Protein AF-A0A3S5JU25-F1 (afdb_monomer_lite)

Structure (mmCIF, N/CA/C/O backbone):
data_AF-A0A3S5JU25-F1
#
_entry.id   AF-A0A3S5JU25-F1
#
loop_
_atom_site.group_PDB
_atom_site.id
_atom_site.type_symbol
_atom_site.label_atom_id
_atom_site.label_alt_id
_atom_site.label_comp_id
_atom_site.label_asym_id
_atom_site.label_entity_id
_atom_site.label_seq_id
_atom_site.pdbx_PDB_ins_code
_atom_site.Cartn_x
_atom_site.Cartn_y
_atom_site.Cartn_z
_atom_site.occupancy
_atom_site.B_iso_or_equiv
_atom_site.auth_seq_id
_atom_site.auth_comp_id
_atom_site.auth_asym_id
_atom_site.auth_atom_id
_atom_site.pdbx_PDB_model_num
ATOM 1 N N . MET A 1 1 ? 35.180 -0.731 -15.970 1.00 40.34 1 MET A N 1
ATOM 2 C CA . MET A 1 1 ? 33.841 -0.466 -15.407 1.00 40.34 1 MET A CA 1
ATOM 3 C C . MET A 1 1 ? 32.868 -1.286 -16.223 1.00 40.34 1 MET A C 1
ATOM 5 O O . MET A 1 1 ? 32.711 -1.007 -17.403 1.00 40.34 1 MET A O 1
ATOM 9 N N . SER A 1 2 ? 32.359 -2.377 -15.661 1.00 42.41 2 SER A N 1
ATOM 10 C CA . SER A 1 2 ? 31.395 -3.250 -16.329 1.00 42.41 2 SER A CA 1
ATOM 11 C C . SER A 1 2 ? 30.141 -2.447 -16.660 1.00 42.41 2 SER A C 1
ATOM 13 O O . SER A 1 2 ? 29.565 -1.806 -15.784 1.00 42.41 2 SER A O 1
ATOM 15 N N . SER A 1 3 ? 29.746 -2.450 -17.930 1.00 47.84 3 SER A N 1
ATOM 16 C CA . SER A 1 3 ? 28.421 -2.028 -18.358 1.00 47.84 3 SER A CA 1
ATOM 17 C C . SER A 1 3 ? 27.407 -2.872 -17.593 1.00 47.84 3 SER A C 1
ATOM 19 O O . SER A 1 3 ? 27.220 -4.040 -17.914 1.00 47.84 3 SER A O 1
ATOM 21 N N . GLU A 1 4 ? 26.812 -2.330 -16.532 1.00 60.44 4 GLU A N 1
ATOM 22 C CA . GLU A 1 4 ? 25.689 -2.996 -15.879 1.00 60.44 4 GLU A CA 1
ATOM 23 C C . GLU A 1 4 ? 24.551 -3.063 -16.895 1.00 60.44 4 GLU A C 1
ATOM 25 O O . GLU A 1 4 ? 23.873 -2.061 -17.160 1.00 60.44 4 GLU A O 1
ATOM 30 N N . GLU A 1 5 ? 24.421 -4.224 -17.529 1.00 78.12 5 GLU A N 1
ATOM 31 C CA . GLU A 1 5 ? 23.344 -4.545 -18.448 1.00 78.12 5 GLU A CA 1
ATOM 32 C C . GLU A 1 5 ? 22.005 -4.399 -17.725 1.00 78.12 5 GLU A C 1
ATOM 34 O O . GLU A 1 5 ? 21.859 -4.757 -16.552 1.00 78.12 5 GLU A O 1
ATOM 39 N N . THR A 1 6 ? 21.015 -3.842 -18.422 1.00 85.75 6 THR A N 1
ATOM 40 C CA . THR A 1 6 ? 19.651 -3.750 -17.901 1.00 85.75 6 THR A CA 1
ATOM 41 C C . THR A 1 6 ? 19.151 -5.163 -17.584 1.00 85.75 6 THR A C 1
ATOM 43 O O . THR A 1 6 ? 19.180 -6.012 -18.479 1.00 85.75 6 THR A O 1
ATOM 46 N N . PRO A 1 7 ? 18.667 -5.443 -16.356 1.00 92.75 7 PRO A N 1
ATOM 47 C CA . PRO A 1 7 ? 18.162 -6.765 -16.009 1.00 92.75 7 PRO A CA 1
ATOM 48 C C . PRO A 1 7 ? 17.128 -7.241 -17.040 1.00 92.75 7 PRO A C 1
ATOM 50 O O . PRO A 1 7 ? 16.220 -6.469 -17.360 1.00 92.75 7 PRO A O 1
ATOM 53 N N . PRO A 1 8 ? 17.189 -8.493 -17.538 1.00 92.38 8 PRO A N 1
ATOM 54 C CA . PRO A 1 8 ? 16.326 -8.940 -18.634 1.00 92.38 8 PRO A CA 1
ATOM 55 C C . PRO A 1 8 ? 14.829 -8.751 -18.365 1.00 92.38 8 PRO A C 1
ATOM 57 O O . PRO A 1 8 ? 14.076 -8.409 -19.273 1.00 92.38 8 PRO A O 1
ATOM 60 N N . ALA A 1 9 ? 14.398 -8.899 -17.109 1.00 94.56 9 ALA A N 1
ATOM 61 C CA . ALA A 1 9 ? 13.018 -8.664 -16.684 1.00 94.56 9 ALA A CA 1
ATOM 62 C C . ALA A 1 9 ? 12.551 -7.211 -16.878 1.00 94.56 9 ALA A C 1
ATOM 64 O O . ALA A 1 9 ? 11.368 -6.976 -17.070 1.00 94.56 9 ALA A O 1
ATOM 65 N N . LEU A 1 10 ? 13.468 -6.244 -16.852 1.00 95.31 10 LEU A N 1
ATOM 66 C CA . LEU A 1 10 ? 13.180 -4.818 -17.006 1.00 95.31 10 LEU A CA 1
ATOM 67 C C . LEU A 1 10 ? 13.342 -4.336 -18.451 1.00 95.31 10 LEU A C 1
ATOM 69 O O . LEU A 1 10 ? 13.161 -3.156 -18.724 1.00 95.31 10 LEU A O 1
ATOM 73 N N . SER A 1 11 ? 13.689 -5.222 -19.387 1.00 93.56 11 SER A N 1
ATOM 74 C CA . SER A 1 11 ? 13.877 -4.855 -20.797 1.00 93.56 11 SER A CA 1
ATOM 75 C C . SER A 1 11 ? 12.561 -4.584 -21.530 1.00 93.56 11 SER A C 1
ATOM 77 O O . SER A 1 11 ? 12.541 -3.824 -22.492 1.00 93.56 11 SER A O 1
ATOM 79 N N . SER A 1 12 ? 11.456 -5.201 -21.095 1.00 94.62 12 SER A N 1
ATOM 80 C CA . SER A 1 12 ? 10.155 -5.088 -21.759 1.00 94.62 12 SER A CA 1
ATOM 81 C C . SER A 1 12 ? 8.979 -5.446 -20.834 1.00 94.62 12 SER A C 1
ATOM 83 O O . SER A 1 12 ? 9.159 -6.204 -19.876 1.00 94.62 12 SER A O 1
ATOM 85 N N . PRO A 1 13 ? 7.756 -4.977 -21.151 1.00 96.19 13 PRO A N 1
ATOM 86 C CA . PRO A 1 13 ? 6.523 -5.321 -20.430 1.00 96.19 13 PRO A CA 1
ATOM 87 C C . PRO A 1 13 ? 6.273 -6.826 -20.268 1.00 96.19 13 PRO A C 1
ATOM 89 O O . PRO A 1 13 ? 5.921 -7.315 -19.190 1.00 96.19 13 PRO A O 1
ATOM 92 N N . SER A 1 14 ? 6.482 -7.587 -21.344 1.00 96.62 14 SER A N 1
ATOM 93 C CA . SER A 1 14 ? 6.268 -9.035 -21.360 1.00 96.62 14 SER A CA 1
ATOM 94 C C . SER A 1 14 ? 7.317 -9.773 -20.526 1.00 96.62 14 SER A C 1
ATOM 96 O O . SER A 1 14 ? 6.978 -10.725 -19.817 1.00 96.62 14 SER A O 1
ATOM 98 N N . ALA A 1 15 ? 8.574 -9.314 -20.548 1.00 96.06 15 ALA A N 1
ATOM 99 C CA . ALA A 1 15 ? 9.632 -9.868 -19.709 1.00 96.06 15 ALA A CA 1
ATOM 100 C C . ALA A 1 15 ? 9.341 -9.650 -18.218 1.00 96.06 15 ALA A C 1
ATOM 102 O O . ALA A 1 15 ? 9.483 -10.593 -17.435 1.00 96.06 15 ALA A O 1
ATOM 103 N N . LEU A 1 16 ? 8.864 -8.459 -17.839 1.00 96.88 16 LEU A N 1
ATOM 104 C CA . LEU A 1 16 ? 8.484 -8.158 -16.459 1.00 96.88 16 LEU A CA 1
ATOM 105 C C . LEU A 1 16 ? 7.325 -9.046 -16.000 1.00 96.88 16 LEU A C 1
ATOM 107 O O . LEU A 1 16 ? 7.428 -9.715 -14.972 1.00 96.88 16 LEU A O 1
ATOM 111 N N . SER A 1 17 ? 6.263 -9.132 -16.804 1.00 96.50 17 SER A N 1
ATOM 112 C CA . SER A 1 17 ? 5.088 -9.963 -16.505 1.00 96.50 17 SER A CA 1
ATOM 113 C C . SER A 1 17 ? 5.456 -11.432 -16.294 1.00 96.50 17 SER A C 1
ATOM 115 O O . SER A 1 17 ? 5.048 -12.071 -15.316 1.00 96.50 17 SER A O 1
ATOM 117 N N . LYS A 1 18 ? 6.309 -11.968 -17.177 1.00 95.62 18 LYS A N 1
ATOM 118 C CA . LYS A 1 18 ? 6.834 -13.331 -17.057 1.00 95.62 18 LYS A CA 1
ATOM 119 C C . LYS A 1 18 ? 7.677 -13.496 -15.793 1.00 95.62 18 LYS A C 1
ATOM 121 O O . LYS A 1 18 ? 7.577 -14.524 -15.126 1.00 95.62 18 LYS A O 1
ATOM 126 N N . ALA A 1 19 ? 8.503 -12.515 -15.445 1.00 95.44 19 ALA A N 1
ATOM 127 C CA . ALA A 1 19 ? 9.365 -12.595 -14.273 1.00 95.44 19 ALA A CA 1
ATOM 128 C C . ALA A 1 19 ? 8.569 -12.553 -12.954 1.00 95.44 19 ALA A C 1
ATOM 130 O O . ALA A 1 19 ? 8.812 -13.378 -12.075 1.00 95.44 19 ALA A O 1
ATOM 131 N N . ILE A 1 20 ? 7.562 -11.679 -12.840 1.00 95.12 20 ILE A N 1
ATOM 132 C CA . ILE A 1 20 ? 6.640 -11.617 -11.687 1.00 95.12 20 ILE A CA 1
ATOM 133 C C . ILE A 1 20 ? 5.897 -12.950 -11.498 1.00 95.12 20 ILE A C 1
ATOM 135 O O . ILE A 1 20 ? 5.771 -13.469 -10.380 1.00 95.12 20 ILE A O 1
ATOM 139 N N . SER A 1 21 ? 5.467 -13.561 -12.602 1.00 91.50 21 SER A N 1
ATOM 140 C CA . SER A 1 21 ? 4.775 -14.854 -12.591 1.00 91.50 21 SER A CA 1
ATOM 141 C C . SER A 1 21 ? 5.662 -16.007 -12.095 1.00 91.50 21 SER A C 1
ATOM 143 O O . SER A 1 21 ? 5.164 -16.930 -11.446 1.00 91.50 21 SER A O 1
ATOM 145 N N . ASN A 1 22 ? 6.982 -15.915 -12.287 1.00 89.00 22 ASN A N 1
ATOM 146 C CA . ASN A 1 22 ? 7.962 -16.960 -11.962 1.00 89.00 22 ASN A CA 1
ATOM 147 C C . ASN A 1 22 ? 8.655 -16.810 -10.591 1.00 89.00 22 ASN A C 1
ATOM 149 O O . ASN A 1 22 ? 9.701 -17.406 -10.372 1.00 89.00 22 ASN A O 1
ATOM 153 N N . VAL A 1 23 ? 8.052 -16.078 -9.647 1.00 85.81 23 VAL A N 1
ATOM 154 C CA . VAL A 1 23 ? 8.529 -15.925 -8.253 1.00 85.81 23 VAL A CA 1
ATOM 155 C C . VAL A 1 23 ? 9.937 -15.304 -8.188 1.00 85.81 23 VAL A C 1
ATOM 157 O O . VAL A 1 23 ? 10.925 -16.010 -7.975 1.00 85.81 23 VAL A O 1
ATOM 160 N N . PRO A 1 24 ? 10.072 -13.974 -8.328 1.00 86.69 24 P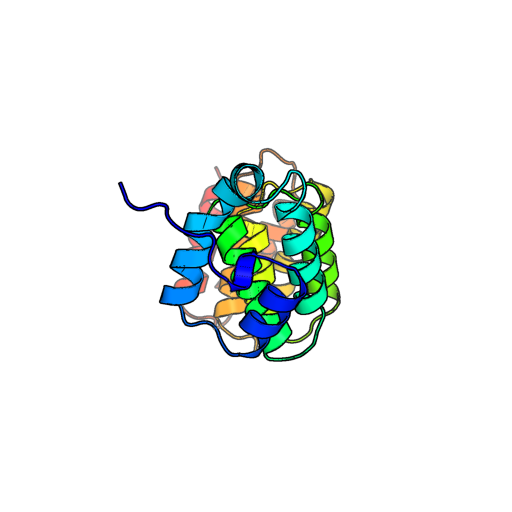RO A N 1
ATOM 161 C CA . PRO A 1 24 ? 11.373 -13.350 -8.152 1.00 86.69 24 PRO A CA 1
ATOM 162 C C . PRO A 1 24 ? 11.838 -13.512 -6.700 1.00 86.69 24 PRO A C 1
ATOM 164 O O . PRO A 1 24 ? 11.079 -13.295 -5.751 1.00 86.69 24 PRO A O 1
ATOM 167 N N . SER A 1 25 ? 13.101 -13.899 -6.520 1.00 90.12 25 SER A N 1
ATOM 168 C CA . SER A 1 25 ? 13.722 -13.898 -5.195 1.00 90.12 25 SER A CA 1
ATOM 169 C C . SER A 1 25 ? 13.908 -12.461 -4.700 1.00 90.12 25 SER A C 1
ATOM 171 O O . SER A 1 25 ? 13.974 -11.523 -5.498 1.00 90.12 25 SER A O 1
ATOM 173 N N . ARG A 1 26 ? 14.078 -12.274 -3.386 1.00 90.25 26 ARG A N 1
ATOM 174 C CA . ARG A 1 26 ? 14.398 -10.948 -2.836 1.00 90.25 26 ARG A CA 1
ATOM 175 C C . ARG A 1 26 ? 15.669 -10.363 -3.464 1.00 90.25 26 ARG A C 1
ATOM 177 O O . ARG A 1 26 ? 15.657 -9.206 -3.851 1.00 90.25 26 ARG A O 1
ATOM 184 N N . ALA A 1 27 ? 16.721 -11.166 -3.634 1.00 92.38 27 ALA A N 1
ATOM 185 C CA . ALA A 1 27 ? 17.962 -10.728 -4.278 1.00 92.38 27 ALA A CA 1
ATOM 186 C C . ALA A 1 27 ? 17.742 -10.302 -5.740 1.00 92.38 27 ALA A C 1
ATOM 188 O O . ALA A 1 27 ? 18.320 -9.324 -6.200 1.00 92.38 27 ALA A O 1
ATOM 189 N N . THR A 1 28 ? 16.858 -10.997 -6.461 1.00 93.44 28 THR A N 1
ATOM 190 C CA . THR A 1 28 ? 16.474 -10.627 -7.830 1.00 93.44 28 THR A CA 1
ATOM 191 C C . THR A 1 28 ? 15.773 -9.270 -7.865 1.00 93.44 28 THR A C 1
ATOM 193 O O . THR A 1 28 ? 16.106 -8.437 -8.704 1.00 93.44 28 THR A O 1
ATOM 196 N N . LEU A 1 29 ? 14.836 -9.029 -6.942 1.00 93.06 29 LEU A N 1
ATOM 197 C CA . LEU A 1 29 ? 14.151 -7.739 -6.845 1.00 93.06 29 LEU A CA 1
ATOM 198 C C . LEU A 1 29 ? 15.108 -6.606 -6.478 1.00 93.06 29 LEU A C 1
ATOM 200 O O . LEU A 1 29 ? 15.005 -5.527 -7.045 1.00 93.06 29 LEU A O 1
ATOM 204 N N . GLU A 1 30 ? 16.066 -6.844 -5.584 1.00 93.06 30 GLU A N 1
ATOM 205 C CA . GLU A 1 30 ? 17.085 -5.851 -5.227 1.00 93.06 30 GLU A CA 1
ATOM 206 C C . GLU A 1 30 ? 17.859 -5.351 -6.454 1.00 93.06 30 GLU A C 1
ATOM 208 O O . GLU A 1 30 ? 17.993 -4.141 -6.639 1.00 93.06 30 GLU A O 1
ATOM 213 N N . VAL A 1 31 ? 18.277 -6.267 -7.335 1.00 94.00 31 VAL A N 1
ATOM 214 C CA . VAL A 1 31 ? 18.935 -5.925 -8.606 1.00 94.00 31 VAL A CA 1
ATOM 215 C C . VAL A 1 31 ? 18.011 -5.099 -9.505 1.00 94.00 31 VAL A C 1
ATOM 217 O O . VAL A 1 31 ? 18.443 -4.112 -10.098 1.00 94.00 31 VAL A O 1
ATOM 220 N N . TRP A 1 32 ? 16.727 -5.459 -9.596 1.00 94.38 32 TRP A N 1
ATOM 221 C CA . TRP A 1 32 ? 15.768 -4.696 -10.402 1.00 94.38 32 TRP A CA 1
ATOM 222 C C . TRP A 1 32 ? 15.596 -3.270 -9.885 1.00 94.38 32 TRP A C 1
ATOM 224 O O . TRP A 1 32 ? 15.660 -2.315 -10.653 1.00 94.38 32 TRP A O 1
ATOM 234 N N . LEU A 1 33 ? 15.414 -3.125 -8.576 1.00 93.44 33 LEU A N 1
ATOM 235 C CA . LEU A 1 33 ? 15.198 -1.839 -7.928 1.00 93.44 33 LEU A CA 1
ATOM 236 C C . LEU A 1 33 ? 16.445 -0.941 -7.985 1.00 93.44 33 LEU A C 1
ATOM 238 O O . LEU A 1 33 ? 16.309 0.277 -8.013 1.00 93.44 33 LEU A O 1
ATOM 242 N N . GLN A 1 34 ? 17.654 -1.515 -7.987 1.00 92.94 34 GLN A N 1
ATOM 243 C CA . GLN A 1 34 ? 18.902 -0.770 -8.210 1.00 92.94 34 GLN A CA 1
ATOM 244 C C . GLN A 1 34 ? 19.008 -0.261 -9.653 1.00 92.94 34 GLN A C 1
ATOM 246 O O . GLN A 1 34 ? 19.428 0.872 -9.878 1.00 92.94 34 GLN A O 1
ATOM 251 N N . ALA A 1 35 ? 18.586 -1.069 -10.628 1.00 92.81 35 ALA A N 1
ATOM 252 C CA . ALA A 1 35 ? 18.601 -0.688 -12.037 1.00 92.81 35 ALA A CA 1
ATOM 253 C C . ALA A 1 35 ? 17.478 0.297 -12.420 1.00 92.81 35 ALA A C 1
ATOM 255 O O . ALA A 1 35 ? 17.618 1.011 -13.415 1.00 92.81 35 ALA A O 1
ATOM 256 N N . TRP A 1 36 ? 16.387 0.353 -11.644 1.00 94.00 36 TRP A N 1
ATOM 257 C CA . TRP A 1 36 ? 15.165 1.105 -11.959 1.00 94.00 36 TRP A CA 1
ATOM 258 C C . TRP A 1 36 ? 15.406 2.572 -12.358 1.00 94.00 36 TRP A C 1
ATOM 260 O O . TRP A 1 36 ? 14.988 2.954 -13.453 1.00 94.00 36 TRP A O 1
ATOM 270 N N . PRO A 1 37 ? 16.156 3.392 -11.588 1.00 90.06 37 PRO A N 1
ATOM 271 C CA . PRO A 1 37 ? 16.341 4.809 -11.918 1.00 90.06 37 PRO A CA 1
ATOM 272 C C . PRO A 1 37 ? 17.132 5.044 -13.213 1.00 90.06 37 PRO A C 1
ATOM 274 O O . PRO A 1 37 ? 17.041 6.115 -13.815 1.00 90.06 37 PRO A O 1
ATOM 277 N N . ALA A 1 38 ? 17.926 4.057 -13.641 1.00 89.94 38 ALA A N 1
ATOM 278 C CA . ALA A 1 38 ? 18.745 4.135 -14.846 1.00 89.94 38 ALA A CA 1
ATOM 279 C C . ALA A 1 38 ? 17.980 3.737 -16.120 1.00 89.94 38 ALA A C 1
ATOM 281 O O . ALA A 1 38 ? 18.468 4.005 -17.221 1.00 89.94 38 ALA A O 1
ATOM 282 N N . LEU A 1 39 ? 16.790 3.134 -16.006 1.00 89.81 39 LEU A N 1
ATOM 283 C CA . LEU A 1 39 ? 16.015 2.645 -17.154 1.00 89.81 39 LEU A CA 1
ATOM 284 C C . LEU A 1 39 ? 15.635 3.758 -18.134 1.00 89.81 39 LEU A C 1
ATOM 286 O O . LEU A 1 39 ? 15.714 3.556 -19.346 1.00 89.81 39 LEU A O 1
ATOM 290 N N . LYS A 1 40 ? 15.301 4.946 -17.619 1.00 84.25 40 LYS A N 1
ATOM 291 C CA . LYS A 1 40 ? 14.973 6.124 -18.437 1.00 84.25 40 LYS A CA 1
ATOM 292 C C . LYS A 1 40 ? 16.115 6.567 -19.357 1.00 84.25 40 LYS A C 1
ATOM 294 O O . LYS A 1 40 ? 15.864 7.153 -20.403 1.00 84.25 40 LYS A O 1
ATOM 299 N N . VAL A 1 41 ? 17.362 6.283 -18.968 1.00 83.88 41 VAL A N 1
ATOM 300 C CA . VAL A 1 41 ? 18.568 6.626 -19.737 1.00 83.88 41 VAL A CA 1
ATOM 301 C C . VAL A 1 41 ? 19.008 5.457 -20.617 1.00 83.88 41 VAL A C 1
ATOM 303 O O . VAL A 1 41 ? 19.398 5.663 -21.760 1.00 83.88 41 VAL A O 1
ATOM 306 N N . LYS A 1 42 ? 18.968 4.229 -20.085 1.00 82.94 42 LYS A N 1
ATOM 307 C CA . LYS A 1 42 ? 19.537 3.039 -20.736 1.00 82.94 42 LYS A CA 1
ATOM 308 C C . LYS A 1 42 ? 18.614 2.368 -21.754 1.00 82.94 42 LYS A C 1
ATOM 310 O O . LYS A 1 42 ? 19.117 1.627 -22.592 1.00 82.94 42 LYS A O 1
ATOM 315 N N . VAL A 1 43 ? 17.298 2.560 -21.652 1.00 83.69 43 VAL A N 1
ATOM 316 C CA . VAL A 1 43 ? 16.321 1.904 -22.536 1.00 83.69 43 VAL A CA 1
ATOM 317 C C . VAL A 1 43 ? 15.663 2.938 -23.439 1.00 83.69 43 VAL A C 1
ATOM 319 O O . VAL A 1 43 ? 15.993 3.020 -24.616 1.00 83.69 43 VAL A O 1
ATOM 322 N N . GLN A 1 44 ? 14.755 3.740 -22.886 1.00 82.56 44 GLN A N 1
ATOM 323 C CA . GLN A 1 44 ? 14.107 4.860 -23.566 1.00 82.56 44 GLN A CA 1
ATOM 324 C C . GLN A 1 44 ? 13.335 5.714 -22.553 1.00 82.56 44 GLN A C 1
ATOM 326 O O . GLN A 1 44 ? 12.955 5.237 -21.477 1.00 82.56 44 GLN A O 1
ATOM 331 N N . SER A 1 45 ? 13.051 6.963 -22.924 1.00 84.56 45 SER A N 1
ATOM 332 C CA . SER A 1 45 ? 12.130 7.812 -22.164 1.00 84.56 45 SER A CA 1
ATOM 333 C C . SER A 1 45 ? 10.741 7.165 -22.086 1.00 84.56 45 SER A C 1
ATOM 335 O O . SER A 1 45 ? 10.275 6.574 -23.059 1.00 84.56 45 SER A O 1
ATOM 337 N N . GLY A 1 46 ? 10.091 7.242 -20.923 1.00 88.25 46 GLY A N 1
ATOM 338 C CA . GLY A 1 46 ? 8.767 6.655 -20.681 1.00 88.25 46 GLY A CA 1
ATOM 339 C C . GLY A 1 46 ? 8.755 5.147 -20.406 1.00 88.25 46 GLY A C 1
ATOM 340 O O . GLY A 1 46 ? 7.723 4.622 -20.003 1.00 88.25 46 GLY A O 1
ATOM 341 N N . HIS A 1 47 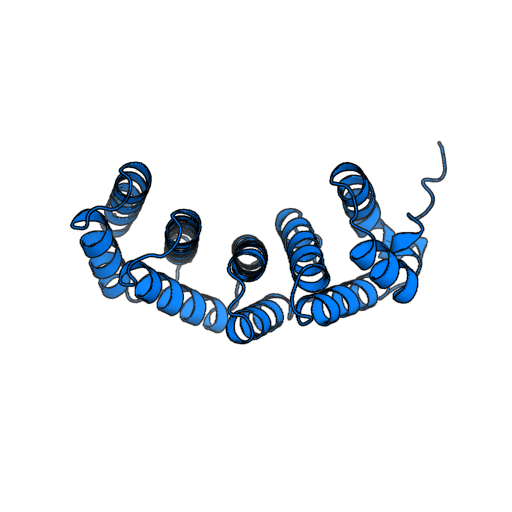? 9.884 4.439 -20.545 1.00 94.06 47 HIS A N 1
ATOM 342 C CA . HIS A 1 47 ? 9.943 2.991 -20.294 1.00 94.06 47 HIS A CA 1
ATOM 343 C C . HIS A 1 47 ? 9.545 2.608 -18.866 1.00 94.06 47 HIS A C 1
ATOM 345 O O . HIS A 1 47 ? 8.832 1.629 -18.669 1.00 94.06 47 HIS A O 1
ATOM 351 N N . VAL A 1 48 ? 9.976 3.399 -17.878 1.00 94.69 48 VAL A N 1
ATOM 352 C CA . VAL A 1 48 ? 9.633 3.192 -16.462 1.00 94.69 48 VAL A CA 1
ATOM 353 C C . VAL A 1 48 ? 8.120 3.207 -16.264 1.00 94.69 48 VAL A C 1
ATOM 355 O O . VAL A 1 48 ? 7.584 2.257 -15.704 1.00 94.69 48 VAL A O 1
ATOM 358 N N . LEU A 1 49 ? 7.428 4.212 -16.805 1.00 95.50 49 LEU A N 1
ATOM 359 C CA . LEU A 1 49 ? 5.971 4.328 -16.709 1.00 95.50 49 LEU A CA 1
ATOM 360 C C . LEU A 1 49 ? 5.255 3.120 -17.327 1.00 95.50 49 LEU A C 1
ATOM 362 O O . LEU A 1 49 ? 4.317 2.599 -16.734 1.00 95.50 49 LEU A O 1
ATOM 366 N N . VAL A 1 50 ? 5.741 2.609 -18.465 1.00 96.50 50 VAL A N 1
ATOM 367 C CA . VAL A 1 50 ? 5.174 1.396 -19.078 1.00 96.50 50 VAL A CA 1
ATOM 368 C C . VAL A 1 50 ? 5.351 0.175 -18.162 1.00 96.50 50 VAL A C 1
ATOM 370 O O . VAL A 1 50 ? 4.441 -0.642 -18.039 1.00 96.50 50 VAL A O 1
ATOM 373 N N . LEU A 1 51 ? 6.505 0.025 -17.503 1.00 97.31 51 LEU A N 1
ATOM 374 C CA . LEU A 1 51 ? 6.715 -1.066 -16.545 1.00 97.31 51 LEU A CA 1
ATOM 375 C C . LEU A 1 51 ? 5.857 -0.904 -15.282 1.00 97.31 51 LEU A C 1
ATOM 377 O O . LEU A 1 51 ? 5.353 -1.898 -14.764 1.00 97.31 51 LEU A O 1
ATOM 381 N N . GLU A 1 52 ? 5.669 0.322 -14.794 1.00 97.38 52 GLU A N 1
ATOM 382 C CA . GLU A 1 52 ? 4.754 0.605 -13.684 1.00 97.38 52 GLU A CA 1
ATOM 383 C C . GLU A 1 52 ? 3.316 0.247 -14.053 1.00 97.38 52 GLU A C 1
ATOM 385 O O . GLU A 1 52 ? 2.642 -0.417 -13.269 1.00 97.38 52 GLU A O 1
ATOM 390 N N . ASP A 1 53 ? 2.865 0.583 -15.262 1.00 97.81 53 ASP A N 1
ATOM 391 C CA . ASP A 1 53 ? 1.537 0.209 -15.748 1.00 97.81 53 ASP A CA 1
ATOM 392 C C . ASP A 1 53 ? 1.322 -1.302 -15.756 1.00 97.81 53 ASP A C 1
ATOM 394 O O . ASP A 1 53 ? 0.277 -1.778 -15.308 1.00 97.81 53 ASP A O 1
ATOM 398 N N . VAL A 1 54 ? 2.329 -2.064 -16.180 1.00 97.62 54 VAL A N 1
ATOM 399 C CA . VAL A 1 54 ? 2.308 -3.529 -16.101 1.00 97.62 54 VAL A CA 1
ATOM 400 C C . VAL A 1 54 ? 2.191 -4.001 -14.652 1.00 97.62 54 VAL A C 1
ATOM 402 O O . VAL A 1 54 ? 1.413 -4.908 -14.370 1.00 97.62 54 VAL A O 1
ATOM 405 N N . LEU A 1 55 ? 2.931 -3.401 -13.714 1.00 97.75 55 LEU A N 1
ATOM 406 C CA . LEU A 1 55 ? 2.830 -3.759 -12.295 1.00 97.75 55 LEU A CA 1
ATOM 407 C C . LEU A 1 55 ? 1.441 -3.459 -11.731 1.00 97.75 55 LEU A C 1
ATOM 409 O O . LEU A 1 55 ? 0.902 -4.284 -11.001 1.00 97.75 55 LEU A O 1
ATOM 413 N N . PHE A 1 56 ? 0.843 -2.321 -12.077 1.00 97.88 56 PHE A N 1
ATOM 414 C CA . PHE A 1 56 ? -0.514 -1.978 -11.653 1.00 97.88 56 PHE A CA 1
ATOM 415 C C . PHE A 1 56 ? -1.563 -2.927 -12.237 1.00 97.88 56 PHE A C 1
ATOM 417 O O . PHE A 1 56 ? -2.448 -3.371 -11.509 1.00 97.88 56 PHE A O 1
ATOM 424 N N . GLN A 1 57 ? -1.442 -3.290 -13.517 1.00 97.25 57 GLN A N 1
ATOM 425 C CA . GLN A 1 57 ? -2.310 -4.291 -14.140 1.00 97.25 57 GLN A CA 1
ATOM 426 C C . GLN A 1 57 ? -2.176 -5.642 -13.432 1.00 97.25 57 GLN A C 1
ATOM 428 O O . GLN A 1 57 ? -3.169 -6.197 -12.974 1.00 97.25 57 GLN A O 1
ATOM 433 N N . LEU A 1 58 ? -0.950 -6.132 -13.241 1.00 96.62 58 LEU A N 1
ATOM 434 C CA . LEU A 1 58 ? -0.712 -7.399 -12.547 1.00 96.62 58 LEU A CA 1
ATOM 435 C C . LEU A 1 58 ? -1.169 -7.359 -11.086 1.00 96.62 58 LEU A C 1
ATOM 437 O O . LEU A 1 58 ? -1.595 -8.379 -10.563 1.00 96.62 58 LEU A O 1
ATOM 441 N N . ALA A 1 59 ? -1.092 -6.208 -10.413 1.00 96.94 59 ALA A N 1
ATOM 442 C CA . ALA A 1 59 ? -1.570 -6.048 -9.040 1.00 96.94 59 ALA A CA 1
ATOM 443 C C . ALA A 1 59 ? -3.093 -6.233 -8.923 1.00 96.94 59 ALA A C 1
ATOM 445 O O . ALA A 1 59 ? -3.562 -6.698 -7.880 1.00 96.94 59 ALA A O 1
ATOM 446 N N . SER A 1 60 ? -3.849 -5.947 -9.989 1.00 95.44 60 SER A N 1
ATOM 447 C CA . SER A 1 60 ? -5.289 -6.230 -10.048 1.00 95.44 60 SER A CA 1
ATOM 448 C C . SER A 1 60 ? -5.598 -7.732 -10.116 1.00 95.44 60 SER A C 1
ATOM 450 O O . SER A 1 60 ? -6.627 -8.168 -9.593 1.00 95.44 60 SER A O 1
ATOM 452 N N . ASP A 1 61 ? -4.670 -8.553 -10.625 1.00 93.88 61 ASP A N 1
ATOM 453 C CA . ASP A 1 61 ? -4.867 -9.999 -10.734 1.00 93.88 61 ASP A CA 1
ATOM 454 C C . ASP A 1 61 ? -4.948 -10.668 -9.351 1.00 93.88 61 ASP A C 1
ATOM 456 O O . ASP A 1 61 ? -4.131 -10.394 -8.463 1.00 93.88 61 ASP A O 1
ATOM 460 N N . PRO A 1 62 ? -5.887 -11.603 -9.134 1.00 89.44 62 PRO A N 1
ATOM 461 C CA . PRO A 1 62 ? -5.990 -12.309 -7.867 1.00 89.44 62 PRO A CA 1
ATOM 462 C C . PRO A 1 62 ? -4.796 -13.247 -7.617 1.00 89.44 62 PRO A C 1
ATOM 464 O O . PRO A 1 62 ? -4.154 -13.785 -8.524 1.00 89.44 62 PRO A O 1
ATOM 467 N N . GLY A 1 63 ? -4.535 -13.515 -6.338 1.00 89.88 63 GLY A N 1
ATOM 468 C CA . GLY A 1 63 ? -3.570 -14.518 -5.902 1.00 89.88 63 GLY A CA 1
ATOM 469 C C . GLY A 1 63 ? -2.105 -14.085 -6.022 1.00 89.88 63 GLY A C 1
ATOM 470 O O . GLY A 1 63 ? -1.723 -12.946 -5.752 1.00 89.88 63 GLY A O 1
ATOM 471 N N . LYS A 1 64 ? -1.236 -15.048 -6.354 1.00 91.81 64 LYS A N 1
ATOM 472 C CA . LYS A 1 64 ? 0.225 -14.876 -6.252 1.00 91.81 64 LYS A CA 1
ATOM 473 C C . LYS A 1 64 ? 0.796 -13.783 -7.171 1.00 91.81 64 LYS A C 1
ATOM 475 O O . LYS A 1 64 ? 1.695 -13.086 -6.698 1.00 91.81 64 LYS A O 1
ATOM 480 N N . PRO A 1 65 ? 0.363 -13.629 -8.439 1.00 92.38 65 PRO A N 1
ATOM 481 C CA . PRO A 1 65 ? 0.852 -12.554 -9.301 1.00 92.38 65 PRO A CA 1
ATOM 482 C C . PRO A 1 65 ? 0.544 -11.169 -8.728 1.00 92.38 65 PRO A C 1
ATOM 484 O O . PRO A 1 65 ? 1.477 -10.383 -8.563 1.00 92.38 65 PRO A O 1
ATOM 487 N N . GLY A 1 66 ? -0.701 -10.921 -8.302 1.00 94.75 66 GLY A N 1
ATOM 488 C CA . GLY A 1 66 ? -1.090 -9.633 -7.729 1.00 94.75 66 GLY A CA 1
ATOM 489 C C . GLY A 1 66 ? -0.381 -9.298 -6.430 1.00 94.75 66 GLY A C 1
ATOM 490 O O . GLY A 1 66 ? 0.117 -8.186 -6.273 1.00 94.75 66 GLY A O 1
ATOM 491 N N . PHE A 1 67 ? -0.215 -10.276 -5.534 1.00 95.25 67 PHE A N 1
ATOM 492 C CA . PHE A 1 67 ? 0.613 -10.088 -4.341 1.00 95.25 67 PHE A CA 1
ATOM 493 C C . PHE A 1 67 ? 2.051 -9.675 -4.695 1.00 95.25 67 PHE A C 1
ATOM 495 O O . PHE A 1 67 ? 2.592 -8.745 -4.102 1.00 95.25 67 PHE A O 1
ATOM 502 N N . ARG A 1 68 ? 2.689 -10.348 -5.663 1.00 95.94 68 ARG A N 1
ATOM 503 C CA . ARG A 1 68 ? 4.081 -10.052 -6.047 1.00 95.94 68 ARG A CA 1
ATOM 504 C C . ARG A 1 68 ? 4.209 -8.701 -6.736 1.00 95.94 68 ARG A C 1
ATOM 506 O O . ARG A 1 68 ? 5.176 -7.996 -6.475 1.00 95.94 68 ARG A O 1
ATOM 513 N N . ALA A 1 69 ? 3.256 -8.339 -7.587 1.00 96.81 69 ALA A N 1
ATOM 514 C CA . ALA A 1 69 ? 3.225 -7.025 -8.210 1.00 96.81 69 ALA A CA 1
ATOM 515 C C . ALA A 1 69 ? 3.045 -5.921 -7.154 1.00 96.81 69 ALA A C 1
ATOM 517 O O . ALA A 1 69 ? 3.834 -4.978 -7.123 1.00 96.81 69 ALA A O 1
ATOM 518 N N . GLY A 1 70 ? 2.112 -6.101 -6.210 1.00 96.81 70 GLY A N 1
ATOM 519 C CA . GLY A 1 70 ? 1.948 -5.218 -5.052 1.00 96.81 70 GLY A CA 1
ATOM 520 C C . GLY A 1 70 ? 3.216 -5.118 -4.198 1.00 96.81 70 GLY A C 1
ATOM 521 O O . GLY A 1 70 ? 3.609 -4.026 -3.793 1.00 96.81 70 GLY A O 1
ATOM 522 N N . TRP A 1 71 ? 3.918 -6.236 -3.986 1.00 96.44 71 TRP A N 1
ATOM 523 C CA . TRP A 1 71 ? 5.197 -6.253 -3.276 1.00 96.44 71 TRP A CA 1
ATOM 524 C C . TRP A 1 71 ? 6.258 -5.400 -3.984 1.00 96.44 71 TRP A C 1
ATOM 526 O O . TRP A 1 71 ? 6.939 -4.614 -3.323 1.00 96.44 71 TRP A O 1
ATOM 536 N N . VAL A 1 72 ? 6.370 -5.502 -5.313 1.00 97.19 72 VAL A N 1
ATOM 537 C CA . VAL A 1 72 ? 7.300 -4.682 -6.107 1.00 97.19 72 VAL A CA 1
ATOM 538 C C . VAL A 1 72 ? 6.917 -3.203 -6.062 1.00 97.19 72 VAL A C 1
ATOM 540 O O . VAL A 1 72 ? 7.787 -2.383 -5.777 1.00 97.19 72 VAL A O 1
ATOM 543 N N . LEU A 1 73 ? 5.638 -2.857 -6.248 1.00 97.81 73 LEU A N 1
ATOM 544 C CA . LEU A 1 73 ? 5.149 -1.475 -6.127 1.00 97.81 73 LEU A CA 1
ATOM 545 C C . LEU A 1 73 ? 5.502 -0.870 -4.764 1.00 97.81 73 LEU A C 1
ATOM 547 O O . LEU A 1 73 ? 6.002 0.249 -4.682 1.00 97.81 73 LEU A O 1
ATOM 551 N N . ALA A 1 74 ? 5.325 -1.635 -3.689 1.00 97.12 74 ALA A N 1
ATOM 552 C CA . ALA A 1 74 ? 5.666 -1.187 -2.349 1.00 97.12 74 ALA A CA 1
ATOM 553 C C . ALA A 1 74 ? 7.172 -0.969 -2.144 1.00 97.12 74 ALA A C 1
ATOM 555 O O . ALA A 1 74 ? 7.557 -0.035 -1.446 1.00 97.12 74 ALA A O 1
ATOM 556 N N . LEU A 1 75 ? 8.031 -1.787 -2.765 1.00 96.88 75 LEU A N 1
ATOM 557 C CA . LEU A 1 75 ? 9.484 -1.575 -2.735 1.00 96.88 75 LEU A CA 1
ATOM 558 C C . LEU A 1 75 ? 9.915 -0.356 -3.565 1.00 96.88 75 LEU A C 1
ATOM 560 O O . LEU A 1 75 ? 10.832 0.358 -3.163 1.00 96.88 75 LEU A O 1
ATOM 564 N N . LEU A 1 76 ? 9.264 -0.102 -4.703 1.00 96.62 76 LEU A N 1
ATOM 565 C CA . LEU A 1 76 ? 9.505 1.097 -5.510 1.00 96.62 76 LEU A CA 1
ATOM 566 C C . LEU A 1 76 ? 9.103 2.367 -4.747 1.00 96.62 76 LEU A C 1
ATOM 568 O O . LEU A 1 76 ? 9.863 3.336 -4.721 1.00 96.62 76 LEU A O 1
ATOM 572 N N . ALA A 1 77 ? 7.949 2.337 -4.072 1.00 96.81 77 ALA A N 1
ATOM 573 C CA . ALA A 1 77 ? 7.450 3.452 -3.269 1.00 96.81 77 ALA A CA 1
ATOM 574 C C . ALA A 1 77 ? 8.384 3.736 -2.089 1.00 96.81 77 ALA A C 1
ATOM 576 O O . ALA A 1 77 ? 8.767 4.878 -1.862 1.00 96.81 77 ALA A O 1
ATOM 577 N N . GLU A 1 78 ? 8.822 2.687 -1.387 1.00 95.75 78 GLU A N 1
ATOM 578 C CA . GLU A 1 78 ? 9.775 2.780 -0.276 1.00 95.75 78 GLU A CA 1
ATOM 579 C C . GLU A 1 78 ? 11.101 3.441 -0.679 1.00 95.75 78 GLU A C 1
ATOM 581 O O . GLU A 1 78 ? 11.712 4.135 0.131 1.00 95.75 78 GLU A O 1
ATOM 586 N N . ARG A 1 79 ? 11.531 3.273 -1.936 1.00 94.62 79 ARG A N 1
ATOM 587 C CA . ARG A 1 79 ? 12.735 3.922 -2.478 1.00 94.62 79 ARG A CA 1
ATOM 588 C C . ARG A 1 79 ? 12.498 5.312 -3.058 1.00 94.62 79 ARG A C 1
ATOM 590 O O . ARG A 1 79 ? 13.470 5.961 -3.429 1.00 94.62 79 ARG A O 1
ATOM 597 N N . GLY A 1 80 ? 11.247 5.751 -3.177 1.00 94.38 80 GLY A N 1
ATOM 598 C CA . GLY A 1 80 ? 10.907 7.009 -3.840 1.00 94.38 80 GLY A CA 1
ATOM 599 C C . GLY A 1 80 ? 11.265 7.019 -5.331 1.00 94.38 80 GLY A C 1
ATOM 600 O O . GLY A 1 80 ? 11.648 8.060 -5.855 1.00 94.38 80 GLY A O 1
ATOM 601 N N . VAL A 1 81 ? 11.197 5.861 -6.002 1.00 93.75 81 VAL A N 1
ATOM 602 C CA . VAL A 1 81 ? 11.545 5.714 -7.435 1.00 93.75 81 VAL A CA 1
ATOM 603 C C . VAL A 1 81 ? 10.341 5.388 -8.324 1.00 93.75 81 VAL A C 1
ATOM 605 O O . VAL A 1 81 ? 10.521 5.061 -9.493 1.00 93.75 81 VAL A O 1
ATOM 608 N N . LEU A 1 82 ? 9.131 5.460 -7.762 1.00 92.94 82 LEU A N 1
ATOM 609 C CA . LEU A 1 82 ? 7.872 5.400 -8.505 1.00 92.94 82 LEU A CA 1
ATOM 610 C C . LEU A 1 82 ? 7.672 6.730 -9.250 1.00 92.94 82 LEU A C 1
ATOM 612 O O . LEU A 1 82 ? 7.639 7.783 -8.616 1.00 92.94 82 LEU A O 1
ATOM 616 N N . GLU A 1 83 ? 7.565 6.685 -10.577 1.00 91.25 83 GLU A N 1
ATOM 617 C CA . GLU A 1 83 ? 7.430 7.873 -11.433 1.00 91.25 83 GLU A CA 1
ATOM 618 C C . GLU A 1 83 ? 5.963 8.266 -11.677 1.00 91.25 83 GLU A C 1
ATOM 620 O O . GLU A 1 83 ? 5.671 9.440 -11.915 1.00 91.25 83 GLU A O 1
ATOM 625 N N . SER A 1 84 ? 5.026 7.316 -11.598 1.00 90.12 84 SER A N 1
ATOM 626 C CA . SER A 1 84 ? 3.595 7.555 -11.798 1.00 90.12 84 SER A CA 1
ATOM 627 C C . SER A 1 84 ? 3.032 8.549 -10.775 1.00 90.12 84 SER A C 1
ATOM 629 O O . SER A 1 84 ? 2.811 8.214 -9.610 1.00 90.12 84 SER A O 1
ATOM 631 N N . SER A 1 85 ? 2.680 9.751 -11.238 1.00 88.00 85 SER A N 1
ATOM 632 C CA . SER A 1 85 ? 2.048 10.796 -10.417 1.00 88.00 85 SER A CA 1
ATOM 633 C C . SER A 1 85 ? 0.672 10.397 -9.872 1.00 88.00 85 SER A C 1
ATOM 635 O O . SER A 1 85 ? 0.281 10.850 -8.800 1.00 88.00 85 SER A O 1
ATOM 637 N N . ASP A 1 86 ? -0.043 9.510 -10.570 1.00 93.88 86 ASP A N 1
ATOM 638 C CA . ASP A 1 86 ? -1.351 8.995 -10.148 1.00 93.88 86 ASP A CA 1
ATOM 639 C C . ASP A 1 86 ? -1.257 7.697 -9.318 1.00 93.88 86 ASP A C 1
ATOM 641 O O . ASP A 1 86 ? -2.259 7.044 -9.024 1.00 93.88 86 ASP A O 1
ATOM 645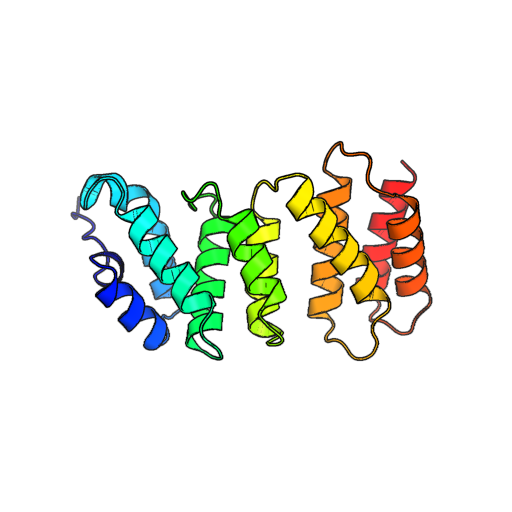 N N . ALA A 1 87 ? -0.043 7.298 -8.911 1.00 96.25 87 ALA A N 1
ATOM 646 C CA . ALA A 1 87 ? 0.162 6.078 -8.129 1.00 96.25 87 ALA A CA 1
ATOM 647 C C . ALA A 1 87 ? -0.707 6.005 -6.856 1.00 96.25 87 ALA A C 1
ATOM 649 O O . ALA A 1 87 ? -1.276 4.938 -6.617 1.00 96.25 87 ALA A O 1
ATOM 650 N N . PRO A 1 88 ? -0.894 7.087 -6.065 1.00 97.06 88 PRO A N 1
ATOM 651 C CA . PRO A 1 88 ? -1.756 7.040 -4.886 1.00 97.06 88 PRO A CA 1
ATOM 652 C C . PRO A 1 88 ? -3.202 6.626 -5.189 1.00 97.0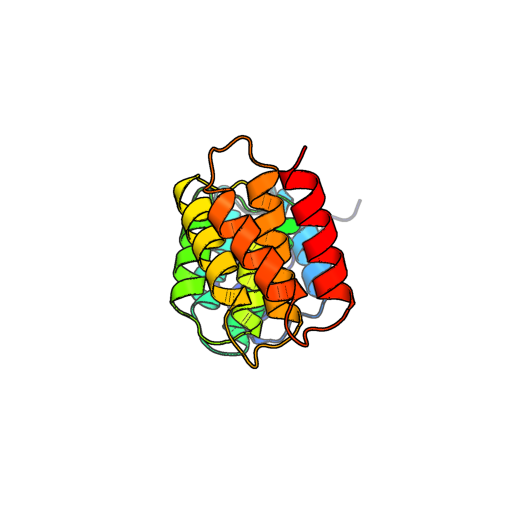6 88 PRO A C 1
ATOM 654 O O . PRO A 1 88 ? -3.740 5.764 -4.500 1.00 97.06 88 PRO A O 1
ATOM 657 N N . ARG A 1 89 ? -3.829 7.192 -6.231 1.00 97.06 89 ARG A N 1
ATOM 658 C CA . ARG A 1 89 ? -5.226 6.871 -6.574 1.00 97.06 89 ARG A CA 1
ATOM 659 C C . ARG A 1 89 ? -5.357 5.459 -7.125 1.00 97.06 89 ARG A C 1
ATOM 661 O O . ARG A 1 89 ? -6.279 4.744 -6.755 1.00 97.06 89 ARG A O 1
ATOM 668 N N . ARG A 1 90 ? -4.408 5.032 -7.961 1.00 97.50 90 ARG A N 1
ATOM 669 C CA . ARG A 1 90 ? -4.388 3.668 -8.510 1.00 97.50 90 ARG A CA 1
ATOM 670 C C . ARG A 1 90 ? -4.222 2.614 -7.417 1.00 97.50 90 ARG A C 1
ATOM 672 O O . ARG A 1 90 ? -4.888 1.587 -7.459 1.00 97.50 90 ARG A O 1
ATOM 679 N N . LEU A 1 91 ? -3.355 2.863 -6.433 1.00 97.81 91 LEU A N 1
ATOM 680 C CA . LEU A 1 91 ? -3.181 1.972 -5.282 1.00 97.81 91 LEU A CA 1
ATOM 681 C C . LEU A 1 91 ? -4.429 1.919 -4.396 1.00 97.81 91 LEU A C 1
ATOM 683 O O . LEU A 1 91 ? -4.740 0.847 -3.886 1.00 97.81 91 LEU A O 1
ATOM 687 N N . LEU A 1 92 ? -5.125 3.047 -4.220 1.00 97.19 92 LEU A N 1
ATOM 688 C CA . LEU A 1 92 ? -6.385 3.099 -3.479 1.00 97.19 92 LEU A CA 1
ATOM 689 C C . LEU A 1 92 ? -7.479 2.280 -4.175 1.00 97.19 92 LEU A C 1
ATOM 691 O O . LEU A 1 92 ? -8.048 1.394 -3.555 1.00 97.19 92 LEU A O 1
ATOM 695 N N . ALA A 1 93 ? -7.672 2.467 -5.483 1.00 96.88 93 ALA A N 1
ATOM 696 C CA . ALA A 1 93 ? -8.630 1.670 -6.252 1.00 96.88 93 ALA A CA 1
ATOM 697 C C . ALA A 1 93 ? -8.333 0.159 -6.162 1.00 96.88 93 ALA A C 1
ATOM 699 O O . ALA A 1 93 ? -9.226 -0.653 -5.952 1.00 96.88 93 ALA A O 1
ATOM 700 N N . LEU A 1 94 ? -7.052 -0.227 -6.235 1.00 97.00 94 LEU A N 1
ATOM 701 C CA . LEU A 1 94 ? -6.647 -1.624 -6.051 1.00 97.00 94 LEU A CA 1
ATOM 702 C C . LEU A 1 94 ? -6.911 -2.161 -4.639 1.00 97.00 94 LEU A C 1
ATOM 704 O O . LEU A 1 94 ? -7.037 -3.376 -4.488 1.00 97.00 94 LEU A O 1
ATOM 708 N N . LEU A 1 95 ? -6.921 -1.302 -3.613 1.00 95.75 95 LEU A N 1
ATOM 709 C CA . LEU A 1 95 ? -7.270 -1.689 -2.246 1.00 95.75 95 LEU A CA 1
ATOM 710 C C . LEU A 1 95 ? -8.762 -1.968 -2.098 1.00 95.75 95 LEU A C 1
ATOM 712 O O . LEU A 1 95 ? -9.115 -2.937 -1.426 1.00 95.75 95 LEU A O 1
ATOM 716 N N . ASP A 1 96 ? -9.600 -1.160 -2.740 1.00 93.69 96 ASP A N 1
ATOM 717 C CA . ASP A 1 96 ? -11.053 -1.331 -2.720 1.00 93.69 96 ASP A CA 1
ATOM 718 C C . ASP A 1 96 ? -11.480 -2.617 -3.449 1.00 93.69 96 ASP A C 1
ATOM 720 O O . ASP A 1 96 ? -12.426 -3.287 -3.042 1.00 93.69 96 ASP A O 1
ATOM 724 N N . ASP A 1 97 ? -10.714 -3.024 -4.465 1.00 92.69 97 ASP A N 1
ATOM 725 C CA . ASP A 1 97 ? -10.972 -4.212 -5.288 1.00 92.69 97 ASP A CA 1
ATOM 726 C C . ASP A 1 97 ? -10.373 -5.523 -4.722 1.00 92.69 97 ASP A C 1
ATOM 728 O O . ASP A 1 97 ? -10.267 -6.537 -5.427 1.00 92.69 97 ASP A O 1
ATOM 732 N N . THR A 1 98 ? -9.918 -5.554 -3.462 1.00 92.06 98 THR A N 1
ATOM 733 C CA . THR A 1 98 ? -9.261 -6.747 -2.906 1.00 92.06 98 THR A CA 1
ATOM 734 C C . THR A 1 98 ? -9.659 -7.118 -1.486 1.00 92.06 98 THR A C 1
ATOM 736 O O . THR A 1 98 ? -9.423 -6.365 -0.555 1.00 92.06 98 THR A O 1
ATOM 739 N N . ASP A 1 99 ? -10.031 -8.387 -1.291 1.00 90.00 99 ASP A N 1
ATOM 740 C CA . ASP A 1 99 ? -10.185 -9.010 0.037 1.00 90.00 99 ASP A CA 1
ATOM 741 C C . ASP A 1 99 ? -8.937 -9.792 0.501 1.00 90.00 99 ASP A C 1
ATOM 743 O O . ASP A 1 99 ? -8.849 -10.250 1.643 1.00 90.00 99 ASP A O 1
ATOM 747 N N . ASP A 1 100 ? -7.937 -9.973 -0.373 1.00 92.25 100 ASP A N 1
ATOM 748 C CA . ASP A 1 100 ? -6.688 -10.657 -0.0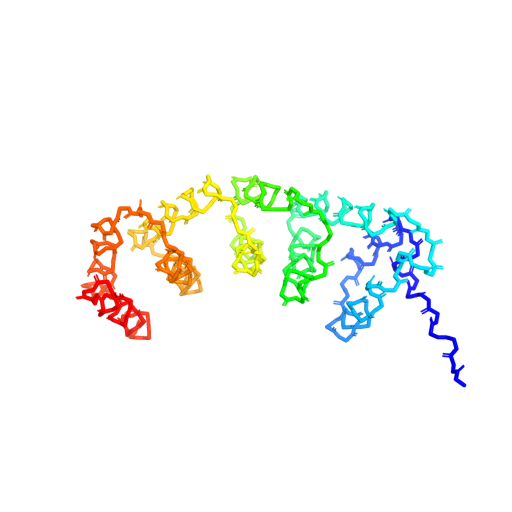20 1.00 92.25 100 ASP A CA 1
ATOM 749 C C . ASP A 1 100 ? -5.850 -9.788 0.932 1.00 92.25 100 ASP A C 1
ATOM 751 O O . ASP A 1 100 ? -5.243 -8.795 0.526 1.00 92.25 100 ASP A O 1
ATOM 755 N N . LEU A 1 101 ? -5.772 -10.195 2.203 1.00 90.38 101 LEU A N 1
ATOM 756 C CA . LEU A 1 101 ? -5.044 -9.466 3.249 1.00 90.38 101 LEU A CA 1
ATOM 757 C C . LEU A 1 101 ? -3.540 -9.321 2.962 1.00 90.38 101 LEU A C 1
ATOM 759 O O . LEU A 1 101 ? -2.914 -8.362 3.415 1.00 90.38 101 LEU A O 1
ATOM 763 N N . SER A 1 102 ? -2.930 -10.262 2.235 1.00 91.94 102 SER A N 1
ATOM 764 C CA . SER A 1 102 ? -1.510 -10.177 1.872 1.00 91.94 102 SER A CA 1
ATOM 765 C C . SER A 1 102 ? -1.292 -9.126 0.793 1.00 91.94 102 SER A C 1
ATOM 767 O O . SER A 1 102 ? -0.346 -8.346 0.896 1.00 91.94 102 SER A O 1
ATOM 769 N N . ARG A 1 103 ? -2.175 -9.073 -0.211 1.00 94.31 103 ARG A N 1
ATOM 770 C CA . ARG A 1 103 ? -2.167 -8.029 -1.240 1.00 94.31 103 ARG A CA 1
ATOM 771 C C . ARG A 1 103 ? -2.489 -6.663 -0.637 1.00 94.31 103 ARG A C 1
ATOM 773 O O . ARG A 1 103 ? -1.705 -5.739 -0.837 1.00 94.31 103 ARG A O 1
ATOM 780 N N . GLN A 1 104 ? -3.548 -6.560 0.173 1.00 94.56 104 GLN A N 1
ATOM 781 C CA . GLN A 1 104 ? -3.894 -5.335 0.908 1.00 94.56 104 GLN A CA 1
ATOM 782 C C . GLN A 1 104 ? -2.692 -4.792 1.684 1.00 94.56 104 GLN A C 1
ATOM 784 O O . GLN A 1 104 ? -2.379 -3.607 1.603 1.00 94.56 104 GLN A O 1
ATOM 789 N N . ARG A 1 105 ? -1.972 -5.661 2.406 1.00 94.62 105 ARG A N 1
ATOM 790 C CA . ARG A 1 105 ? -0.795 -5.257 3.179 1.00 94.62 105 ARG A CA 1
ATOM 791 C C . ARG A 1 105 ? 0.275 -4.604 2.308 1.00 94.62 105 ARG A C 1
ATOM 793 O O . ARG A 1 105 ? 0.841 -3.600 2.728 1.00 94.62 105 ARG A O 1
ATOM 800 N N . GLU A 1 106 ? 0.589 -5.163 1.141 1.00 96.38 106 GLU A N 1
ATOM 801 C CA . GLU A 1 106 ? 1.613 -4.578 0.268 1.00 96.38 106 GLU A CA 1
ATOM 802 C C . GLU A 1 106 ? 1.138 -3.266 -0.368 1.00 96.38 106 GLU A C 1
ATOM 804 O O . GLU A 1 106 ? 1.896 -2.301 -0.393 1.00 96.38 106 GLU A O 1
ATOM 809 N N . LEU A 1 107 ? -0.126 -3.168 -0.785 1.00 97.12 107 LEU A N 1
ATOM 810 C CA . LEU A 1 107 ? -0.688 -1.924 -1.323 1.00 97.12 107 LEU A CA 1
ATOM 811 C C . LEU A 1 107 ? -0.702 -0.796 -0.271 1.00 97.12 107 LEU A C 1
ATOM 813 O O . LEU A 1 107 ? -0.232 0.311 -0.537 1.00 97.12 107 LEU A O 1
ATOM 817 N N . LEU A 1 108 ? -1.130 -1.090 0.962 1.00 96.88 108 LEU A N 1
ATOM 818 C CA . LEU A 1 108 ? -1.056 -0.151 2.088 1.00 96.88 108 LEU A CA 1
ATOM 819 C C . LEU A 1 108 ? 0.391 0.220 2.425 1.00 96.88 108 LEU A C 1
ATOM 821 O O . LEU A 1 108 ? 0.684 1.376 2.737 1.00 96.88 108 LEU A O 1
ATOM 825 N N . ARG A 1 109 ? 1.318 -0.745 2.341 1.00 96.88 109 ARG A N 1
ATOM 826 C CA . ARG A 1 109 ? 2.751 -0.488 2.517 1.00 96.88 109 ARG A CA 1
ATOM 827 C C . ARG A 1 109 ? 3.249 0.508 1.475 1.00 96.88 109 ARG A C 1
ATOM 829 O O . ARG A 1 109 ? 3.954 1.430 1.864 1.00 96.88 109 ARG A O 1
ATOM 836 N N . ALA A 1 110 ? 2.858 0.372 0.209 1.00 97.31 110 ALA A N 1
ATOM 837 C CA . ALA A 1 110 ? 3.202 1.333 -0.836 1.00 97.31 110 ALA A CA 1
ATOM 838 C C . ALA A 1 110 ? 2.674 2.740 -0.506 1.00 97.31 110 ALA A C 1
ATOM 840 O O . ALA A 1 110 ? 3.456 3.687 -0.445 1.00 97.31 110 ALA A O 1
ATOM 841 N N . LEU A 1 111 ? 1.379 2.867 -0.197 1.00 97.00 111 LEU A N 1
ATOM 842 C CA . LEU A 1 111 ? 0.732 4.148 0.122 1.00 97.00 111 LEU A CA 1
ATOM 843 C C . LEU A 1 111 ? 1.371 4.880 1.308 1.00 97.00 111 LEU A C 1
ATOM 845 O O . LEU A 1 111 ? 1.496 6.102 1.291 1.00 97.00 111 LEU A O 1
ATOM 849 N N . LEU A 1 112 ? 1.842 4.152 2.325 1.00 95.69 112 LEU A N 1
ATOM 850 C CA . LEU A 1 112 ? 2.538 4.765 3.460 1.00 95.69 112 LEU A CA 1
ATOM 851 C C . LEU A 1 112 ? 3.813 5.521 3.056 1.00 95.69 112 LEU A C 1
ATOM 853 O O . LEU A 1 112 ? 4.165 6.502 3.717 1.00 95.69 112 LEU A O 1
ATOM 857 N N . HIS A 1 113 ? 4.490 5.080 1.994 1.00 95.62 113 HIS A N 1
ATOM 858 C CA . HIS A 1 113 ? 5.745 5.663 1.518 1.00 95.62 113 HIS A CA 1
ATOM 859 C C . HIS A 1 113 ? 5.563 6.758 0.461 1.00 95.62 113 HIS A C 1
ATOM 861 O O . HIS A 1 113 ? 6.522 7.464 0.165 1.00 95.62 113 HIS A O 1
ATOM 867 N N . LEU A 1 114 ? 4.354 6.938 -0.072 1.00 94.12 114 LEU A N 1
ATOM 868 C CA . LEU A 1 114 ? 4.065 7.989 -1.044 1.00 94.12 114 LEU A CA 1
ATOM 869 C C . LEU A 1 114 ? 3.678 9.303 -0.364 1.00 94.12 114 LEU A C 1
ATOM 871 O O . LEU A 1 114 ? 3.195 9.322 0.775 1.00 94.12 114 LEU A O 1
ATOM 875 N N . ASP A 1 115 ? 3.862 10.405 -1.086 1.00 91.44 115 ASP A N 1
ATOM 876 C CA . ASP A 1 115 ? 3.147 11.641 -0.790 1.00 91.44 115 ASP A CA 1
ATOM 877 C C . ASP A 1 115 ? 1.695 11.488 -1.264 1.00 91.44 115 ASP A C 1
ATOM 879 O O . ASP A 1 115 ? 1.445 11.074 -2.399 1.00 91.44 115 ASP A O 1
ATOM 883 N N . LEU A 1 116 ? 0.735 11.717 -0.367 1.00 92.31 116 LEU A N 1
ATOM 884 C CA . LEU A 1 116 ? -0.664 11.365 -0.602 1.00 92.31 116 LEU A CA 1
ATOM 885 C C . LEU A 1 116 ? -1.504 12.623 -0.842 1.00 92.31 116 LEU A C 1
ATOM 887 O O . LEU A 1 116 ? -1.526 13.515 0.010 1.00 92.31 116 LEU A O 1
ATOM 891 N N . PRO A 1 117 ? -2.276 12.678 -1.945 1.00 91.69 117 PRO A N 1
ATOM 892 C CA . PRO A 1 117 ? -3.319 13.679 -2.105 1.00 91.69 117 PRO A CA 1
ATOM 893 C C . PRO A 1 117 ? -4.286 13.640 -0.921 1.00 91.69 117 PRO A C 1
ATOM 895 O O . PRO A 1 117 ? -4.579 12.568 -0.391 1.00 91.69 117 PRO A O 1
ATOM 898 N N . HIS A 1 118 ? -4.838 14.796 -0.547 1.00 89.50 118 HIS A N 1
ATOM 899 C CA . HIS A 1 118 ? -5.700 14.896 0.637 1.00 89.50 118 HIS A CA 1
ATOM 900 C C . HIS A 1 118 ? -6.906 13.956 0.573 1.00 89.50 118 HIS A C 1
ATOM 902 O O . HIS A 1 118 ? -7.265 13.378 1.591 1.00 89.50 118 HIS A O 1
ATOM 908 N N . SER A 1 119 ? -7.498 13.773 -0.613 1.00 90.75 119 SER A N 1
ATOM 909 C CA . SER A 1 119 ? -8.631 12.860 -0.800 1.00 90.75 119 SER A CA 1
ATOM 910 C C . SER A 1 119 ? -8.245 11.414 -0.473 1.00 90.75 119 SER A C 1
ATOM 912 O O . SER A 1 119 ? -8.892 10.778 0.344 1.00 90.75 119 SER A O 1
ATOM 914 N N . VAL A 1 120 ? -7.114 10.944 -1.015 1.00 93.44 120 VAL A N 1
ATOM 915 C CA . VAL A 1 120 ? -6.600 9.586 -0.775 1.00 93.44 120 VAL A CA 1
ATOM 916 C C . VAL A 1 120 ? -6.253 9.388 0.700 1.00 93.44 120 VAL A C 1
ATOM 918 O O . VAL A 1 120 ? -6.556 8.349 1.277 1.00 93.44 120 VAL A O 1
ATOM 921 N N . LEU A 1 121 ? -5.622 10.383 1.330 1.00 92.19 121 LEU A N 1
ATOM 922 C CA . LEU A 1 121 ? -5.296 10.306 2.750 1.00 92.19 121 LEU A CA 1
ATOM 923 C C . LEU A 1 121 ? -6.560 10.258 3.622 1.00 92.19 121 LEU A C 1
ATOM 925 O O . LEU A 1 121 ? -6.590 9.478 4.567 1.00 92.19 121 LEU A O 1
ATOM 929 N N . ALA A 1 122 ? -7.588 11.052 3.313 1.00 89.81 122 ALA A N 1
ATOM 930 C CA . ALA A 1 122 ? -8.847 11.048 4.057 1.00 89.81 122 ALA A CA 1
ATOM 931 C C . ALA A 1 122 ? -9.511 9.661 4.030 1.00 89.81 122 ALA A C 1
ATOM 933 O O . ALA A 1 122 ? -9.784 9.103 5.090 1.00 89.81 122 ALA A O 1
ATOM 934 N N . GLU A 1 123 ? -9.649 9.065 2.843 1.00 92.75 123 GLU A N 1
ATOM 935 C CA . GLU A 1 123 ? -10.236 7.729 2.659 1.00 92.75 123 GLU A CA 1
ATOM 936 C C . GLU A 1 123 ? -9.454 6.647 3.428 1.00 92.75 123 GLU A C 1
ATOM 938 O O . GLU A 1 123 ? -10.026 5.809 4.128 1.00 92.75 123 GLU A O 1
ATOM 943 N N . LEU A 1 124 ? -8.119 6.702 3.390 1.00 93.88 124 LEU A N 1
ATOM 944 C CA . LEU A 1 124 ? -7.267 5.759 4.119 1.00 93.88 124 LEU A CA 1
ATOM 945 C C . LEU A 1 124 ? -7.352 5.911 5.641 1.00 93.88 124 LEU A C 1
ATOM 947 O O . LEU A 1 124 ? -7.157 4.936 6.372 1.00 93.88 124 LEU A O 1
ATOM 951 N N . LEU A 1 125 ? -7.600 7.119 6.139 1.00 91.81 125 LEU A N 1
ATOM 952 C CA . LEU A 1 125 ? -7.753 7.364 7.568 1.00 91.81 125 LEU A CA 1
ATOM 953 C C . LEU A 1 125 ? -9.135 6.940 8.068 1.00 91.81 125 LEU A C 1
ATOM 955 O O . LEU A 1 125 ? -9.214 6.336 9.135 1.00 91.81 125 LEU A O 1
ATOM 959 N N . GLU A 1 126 ? -10.191 7.166 7.286 1.00 91.50 126 GLU A N 1
ATOM 960 C CA . GLU A 1 126 ? -11.521 6.605 7.553 1.00 91.50 126 GLU A CA 1
ATOM 961 C C . GLU A 1 126 ? -11.459 5.075 7.627 1.00 91.50 126 GLU A C 1
ATOM 963 O O . GLU A 1 126 ? -11.897 4.477 8.615 1.00 91.50 126 GLU A O 1
ATOM 968 N N . TRP A 1 127 ? -10.809 4.439 6.645 1.00 92.75 127 TRP A N 1
ATOM 969 C CA . TRP A 1 127 ? -10.539 3.002 6.664 1.00 92.75 127 TRP A CA 1
ATOM 970 C C . TRP A 1 127 ? -9.776 2.579 7.928 1.00 92.75 127 TRP A C 1
ATOM 972 O O . TRP A 1 127 ? -10.159 1.620 8.601 1.00 92.75 127 TRP A O 1
ATOM 982 N N . ALA A 1 128 ? -8.710 3.296 8.292 1.00 93.44 128 ALA A N 1
ATOM 983 C CA . ALA A 1 128 ? -7.891 2.948 9.449 1.00 93.44 128 ALA A CA 1
ATOM 984 C C . ALA A 1 128 ? -8.665 3.067 10.773 1.00 93.44 128 ALA A C 1
ATOM 986 O O . ALA A 1 128 ? -8.505 2.210 11.647 1.00 93.44 128 ALA A O 1
ATOM 987 N N . CYS A 1 129 ? -9.524 4.081 10.910 1.00 92.38 129 CYS A N 1
ATOM 988 C CA . CYS A 1 129 ? -10.452 4.214 12.031 1.00 92.38 129 CYS A CA 1
ATOM 989 C C . CYS A 1 129 ? -11.471 3.068 12.051 1.00 92.38 129 CYS A C 1
ATOM 991 O O . CYS A 1 129 ? -11.710 2.493 13.107 1.00 92.38 129 CYS A O 1
ATOM 993 N N . ALA A 1 130 ? -12.027 2.661 10.909 1.00 92.12 130 ALA A N 1
ATOM 994 C CA . ALA A 1 130 ? -12.973 1.547 10.856 1.00 92.12 130 ALA A CA 1
ATOM 995 C C . ALA A 1 130 ? -12.326 0.202 11.246 1.00 92.12 130 ALA A C 1
ATOM 997 O O . ALA A 1 130 ? -12.905 -0.578 12.006 1.00 92.12 130 ALA A O 1
ATOM 998 N N . VAL A 1 131 ? -11.097 -0.058 10.784 1.00 90.88 131 VAL A N 1
ATOM 999 C CA . VAL A 1 131 ? -10.375 -1.322 11.017 1.00 90.88 131 VAL A CA 1
ATOM 1000 C C . VAL A 1 131 ? -10.189 -1.641 12.496 1.00 90.88 131 VAL A C 1
ATOM 1002 O O . VAL A 1 131 ? -10.241 -2.814 12.869 1.00 90.88 131 VAL A O 1
ATOM 1005 N N . VAL A 1 132 ? -9.993 -0.639 13.357 1.00 87.06 132 VAL A N 1
ATOM 1006 C CA . VAL A 1 132 ? -9.766 -0.899 14.788 1.00 87.06 132 VAL A CA 1
ATOM 1007 C C . VAL A 1 132 ? -10.995 -1.451 15.515 1.00 87.06 132 VAL A C 1
ATOM 1009 O O . VAL A 1 132 ? -10.833 -2.050 16.574 1.00 87.06 132 VAL A O 1
ATOM 1012 N N . TYR A 1 133 ? -12.198 -1.284 14.955 1.00 88.25 133 TYR A N 1
ATOM 1013 C CA . TYR A 1 133 ? -13.445 -1.822 15.511 1.00 88.25 133 TYR A CA 1
ATOM 1014 C C . TYR A 1 133 ? -13.768 -3.232 15.000 1.00 88.25 133 TYR A C 1
ATOM 1016 O O . TYR A 1 133 ? -14.643 -3.913 15.546 1.00 88.25 133 TYR A O 1
ATOM 1024 N N . LEU A 1 134 ? -13.078 -3.691 13.954 1.00 88.75 134 LEU A N 1
ATOM 1025 C CA . LEU A 1 134 ? -13.275 -5.025 13.402 1.00 88.75 134 LEU A CA 1
ATOM 1026 C C . LEU A 1 134 ? -12.662 -6.076 14.331 1.00 88.75 134 LEU A C 1
ATOM 1028 O O . LEU A 1 134 ? -11.561 -5.916 14.849 1.00 88.75 134 LEU A O 1
ATOM 1032 N N . LYS A 1 135 ? -13.374 -7.188 14.529 1.00 85.38 135 LYS A N 1
ATOM 1033 C CA . LYS A 1 135 ? -12.903 -8.323 15.336 1.00 85.38 135 LYS A CA 1
ATOM 1034 C C . LYS A 1 135 ? -12.299 -9.401 14.441 1.00 85.38 135 LYS A C 1
ATOM 1036 O O . LYS A 1 135 ? -12.742 -9.609 13.318 1.00 85.38 135 LYS A O 1
ATOM 1041 N N . GLY A 1 136 ? -11.312 -10.129 14.962 1.00 84.69 136 GLY A N 1
ATOM 1042 C CA . GLY A 1 136 ? -10.753 -11.3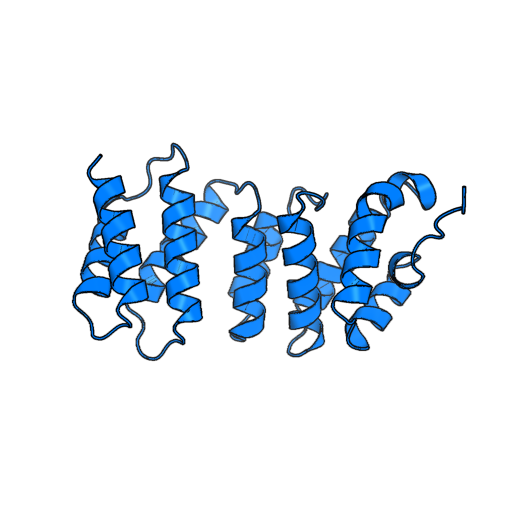12 14.293 1.00 84.69 136 GLY A CA 1
ATOM 1043 C C . GLY A 1 136 ? -9.735 -11.032 13.184 1.00 84.69 136 GLY A C 1
ATOM 1044 O O . GLY A 1 136 ? -9.236 -11.981 12.583 1.00 84.69 136 GLY A O 1
ATOM 1045 N N . LEU A 1 137 ? -9.372 -9.769 12.928 1.00 87.12 137 LEU A N 1
ATOM 1046 C CA . LEU A 1 137 ? -8.301 -9.465 11.978 1.00 87.12 137 LEU A CA 1
ATOM 1047 C C . LEU A 1 137 ? -6.920 -9.910 12.498 1.00 87.12 137 LEU A C 1
ATOM 1049 O O . LEU A 1 137 ? -6.685 -9.932 13.711 1.00 87.12 137 LEU A O 1
ATOM 1053 N N . PRO A 1 138 ? -5.962 -10.210 11.604 1.00 88.69 138 PRO A N 1
ATOM 1054 C CA . PRO A 1 138 ? -4.579 -10.447 11.999 1.00 88.69 138 PRO A CA 1
ATOM 1055 C C . PRO A 1 138 ? -3.923 -9.191 12.607 1.00 88.69 138 PRO A C 1
ATOM 1057 O O . PRO A 1 138 ? -4.185 -8.080 12.137 1.00 88.69 138 PRO A O 1
ATOM 1060 N N . PRO A 1 139 ? -2.972 -9.333 13.557 1.00 88.56 139 PRO A N 1
ATOM 1061 C CA . PRO A 1 139 ? -2.239 -8.207 14.155 1.00 88.56 139 PRO A CA 1
ATOM 1062 C C . PRO A 1 139 ? -1.613 -7.233 13.144 1.00 88.56 139 PRO A C 1
ATOM 1064 O O . PRO A 1 139 ? -1.529 -6.033 13.401 1.00 88.56 139 PRO A O 1
ATOM 1067 N N . ALA A 1 140 ? -1.198 -7.741 11.981 1.00 88.25 140 ALA A N 1
ATOM 1068 C CA . ALA A 1 140 ? -0.614 -6.940 10.911 1.00 88.25 140 ALA A CA 1
ATOM 1069 C C . ALA A 1 140 ? -1.569 -5.855 10.375 1.00 88.25 140 ALA A C 1
ATOM 1071 O O . ALA A 1 140 ? -1.097 -4.763 10.063 1.00 88.25 140 ALA A O 1
ATOM 1072 N N . GLN A 1 141 ? -2.883 -6.116 10.327 1.00 90.69 141 GLN A N 1
ATOM 1073 C CA . GLN A 1 141 ? -3.864 -5.149 9.821 1.00 90.69 141 GLN A CA 1
ATOM 1074 C C . GLN A 1 141 ? -4.072 -3.991 10.791 1.00 90.69 141 GLN A C 1
ATOM 1076 O O . GLN A 1 141 ? -3.979 -2.836 10.383 1.00 90.69 141 GLN A O 1
ATOM 1081 N N . TYR A 1 142 ? -4.204 -4.267 12.091 1.00 91.94 142 TYR A N 1
ATOM 1082 C CA . TYR A 1 142 ? -4.231 -3.198 13.094 1.00 91.94 142 TYR A CA 1
ATOM 1083 C C . TYR A 1 142 ? -2.925 -2.402 13.102 1.00 91.94 142 TYR A C 1
ATOM 1085 O O . TYR A 1 142 ? -2.937 -1.183 13.236 1.00 91.94 142 TYR A O 1
ATOM 1093 N N . HIS A 1 143 ? -1.775 -3.066 12.932 1.00 91.94 143 HIS A N 1
ATOM 1094 C CA . HIS A 1 143 ? -0.503 -2.356 12.846 1.00 91.94 143 HIS A CA 1
ATOM 1095 C C . HIS A 1 143 ? -0.454 -1.411 11.636 1.00 91.94 143 HIS A C 1
ATOM 1097 O O . HIS A 1 143 ? 0.091 -0.311 11.758 1.00 91.94 143 HIS A O 1
ATOM 1103 N N . MET A 1 144 ? -1.017 -1.829 10.499 1.00 93.12 144 MET A N 1
ATOM 1104 C CA . MET A 1 144 ? -1.104 -1.019 9.287 1.00 93.12 144 MET A CA 1
ATOM 1105 C C . MET A 1 144 ? -2.048 0.172 9.468 1.00 93.12 144 MET A C 1
ATOM 1107 O O . MET A 1 144 ? -1.637 1.297 9.194 1.00 93.12 144 MET A O 1
ATOM 1111 N N . ALA A 1 145 ? -3.234 -0.050 10.040 1.00 93.62 145 ALA A N 1
ATOM 1112 C CA . ALA A 1 145 ? -4.159 1.017 10.418 1.00 93.62 145 ALA A CA 1
ATOM 1113 C C . ALA A 1 145 ? -3.474 2.051 11.325 1.00 93.62 145 ALA A C 1
ATOM 1115 O O . ALA A 1 145 ? -3.443 3.235 11.007 1.00 93.62 145 ALA A O 1
ATOM 1116 N N . LEU A 1 146 ? -2.784 1.607 12.383 1.00 93.69 146 LEU A N 1
ATOM 1117 C CA . LEU A 1 146 ? -2.038 2.503 13.273 1.00 93.69 146 LEU A CA 1
ATOM 1118 C C . LEU A 1 146 ? -0.914 3.272 12.558 1.00 93.69 146 LEU A C 1
ATOM 1120 O O . LEU A 1 146 ? -0.636 4.404 12.932 1.00 93.69 146 LEU A O 1
ATOM 1124 N N . ARG A 1 147 ? -0.237 2.687 11.556 1.00 93.50 147 ARG A N 1
ATOM 1125 C CA . ARG A 1 147 ? 0.753 3.427 10.743 1.00 93.50 147 ARG A CA 1
ATOM 1126 C C . ARG A 1 147 ? 0.090 4.478 9.857 1.00 93.50 147 ARG A C 1
ATOM 1128 O O . ARG A 1 147 ? 0.691 5.523 9.635 1.00 93.50 147 ARG A O 1
ATOM 1135 N N . MET A 1 148 ? -1.102 4.193 9.343 1.00 93.00 148 MET A N 1
ATOM 1136 C CA . MET A 1 148 ? -1.830 5.134 8.500 1.00 93.00 148 MET A CA 1
ATOM 1137 C C . MET A 1 148 ? -2.341 6.320 9.321 1.00 93.00 148 MET A C 1
ATOM 1139 O O . MET A 1 148 ? -2.087 7.459 8.944 1.00 93.00 148 MET A O 1
ATOM 1143 N N . LEU A 1 149 ? -2.924 6.057 10.499 1.00 91.50 149 LEU A N 1
ATOM 1144 C CA . LEU A 1 149 ? -3.296 7.095 11.469 1.00 91.50 149 LEU A CA 1
ATOM 1145 C C . LEU A 1 149 ? -2.091 7.971 11.841 1.00 91.50 149 LEU A C 1
ATOM 1147 O O . LEU A 1 149 ? -2.186 9.193 11.829 1.00 91.50 149 LEU A O 1
ATOM 1151 N N . ASP A 1 150 ? -0.936 7.353 12.102 1.00 90.88 150 ASP A N 1
ATOM 1152 C CA . ASP A 1 150 ? 0.317 8.065 12.380 1.00 90.88 150 ASP A CA 1
ATOM 1153 C C . ASP A 1 150 ? 0.738 8.999 11.231 1.00 90.88 150 ASP A C 1
ATOM 1155 O O . ASP A 1 150 ? 1.014 10.179 11.454 1.00 90.88 150 ASP A O 1
ATOM 1159 N N . LYS A 1 151 ? 0.705 8.507 9.984 1.00 90.06 151 LYS A N 1
ATOM 1160 C CA . LYS A 1 151 ? 0.993 9.313 8.787 1.00 90.06 151 LYS A CA 1
ATOM 1161 C C . LYS A 1 151 ? 0.040 10.506 8.664 1.00 90.06 151 LYS A C 1
ATOM 1163 O O . LYS A 1 151 ? 0.497 11.610 8.374 1.00 90.06 151 LYS A O 1
ATOM 1168 N N . GLY A 1 152 ? -1.254 10.297 8.913 1.00 86.06 152 GLY A N 1
ATOM 1169 C CA . GLY A 1 152 ? -2.267 11.352 8.884 1.00 86.06 152 GLY A CA 1
ATOM 1170 C C . GLY A 1 152 ? -2.002 12.464 9.893 1.00 86.06 152 GLY A C 1
ATOM 1171 O O . GLY A 1 152 ? -2.049 13.636 9.537 1.00 86.06 152 GLY A O 1
ATOM 1172 N N . MET A 1 153 ? -1.636 12.113 11.126 1.00 81.62 153 MET A N 1
ATOM 1173 C CA . MET A 1 153 ? -1.337 13.095 12.178 1.00 81.62 153 MET A CA 1
ATOM 1174 C C . MET A 1 153 ? -0.063 13.906 11.921 1.00 81.62 153 MET A C 1
ATOM 1176 O O . MET A 1 153 ? 0.062 15.024 12.413 1.00 81.62 153 MET A O 1
ATOM 1180 N N . SER A 1 154 ? 0.898 13.349 11.181 1.00 77.19 154 SER A N 1
ATOM 1181 C CA . SER A 1 154 ? 2.101 14.074 10.758 1.00 77.19 154 SER A CA 1
ATOM 1182 C C . SER A 1 154 ? 1.845 15.052 9.608 1.00 77.19 154 SER A C 1
ATOM 1184 O O . SER A 1 154 ? 2.663 15.943 9.386 1.00 77.19 154 SER A O 1
ATOM 1186 N N . SER A 1 155 ? 0.737 14.907 8.877 1.00 65.38 155 SER A N 1
ATOM 1187 C CA . SER A 1 155 ? 0.321 15.892 7.879 1.00 65.38 155 SER A CA 1
ATOM 1188 C C . SER A 1 155 ? -0.342 17.079 8.583 1.00 65.38 155 SER A C 1
ATOM 1190 O O . SER A 1 155 ? -1.119 16.895 9.515 1.00 65.38 155 SER A O 1
ATOM 1192 N N . SER A 1 156 ? -0.050 18.312 8.164 1.00 59.34 156 SER A N 1
ATOM 1193 C CA . SER A 1 156 ? -0.581 19.552 8.762 1.00 59.34 156 SER A CA 1
ATOM 1194 C C . SER A 1 156 ? -2.085 19.770 8.512 1.00 59.34 156 SER A C 1
ATOM 1196 O O . SER A 1 156 ? -2.549 20.907 8.441 1.00 59.34 156 SER A O 1
ATOM 1198 N N . LEU A 1 157 ? -2.840 18.697 8.287 1.00 58.44 157 LEU A N 1
ATOM 1199 C CA . LEU A 1 157 ? -4.221 18.733 7.846 1.00 58.44 157 LEU A CA 1
ATOM 1200 C C . LEU A 1 157 ? -5.174 18.615 9.023 1.00 58.44 157 LEU A C 1
ATOM 1202 O O . LEU A 1 157 ? -4.949 17.866 9.975 1.00 58.44 157 LEU A O 1
ATOM 1206 N N . ALA A 1 158 ? -6.264 19.372 8.931 1.00 57.97 158 ALA A N 1
ATOM 1207 C CA . ALA A 1 158 ? -7.388 19.304 9.847 1.00 57.97 158 ALA A CA 1
ATOM 1208 C C . ALA A 1 158 ? -8.156 17.994 9.609 1.00 57.97 158 ALA A C 1
ATOM 1210 O O . ALA A 1 158 ? -9.181 17.965 8.936 1.00 57.97 158 ALA A O 1
ATOM 1211 N N . PHE A 1 159 ? -7.610 16.892 10.113 1.00 68.50 159 PHE A N 1
ATOM 1212 C CA . PHE A 1 159 ? -8.289 15.603 10.184 1.00 68.50 159 PHE A CA 1
ATOM 1213 C C . PHE A 1 159 ? -9.241 15.579 11.399 1.00 68.50 159 PHE A C 1
ATOM 1215 O O . PHE A 1 159 ? -8.927 16.253 12.390 1.00 68.50 159 PHE A O 1
ATOM 1222 N N . PRO A 1 160 ? -10.365 14.824 11.394 1.00 71.44 160 PRO A N 1
ATOM 1223 C CA . PRO A 1 160 ? -11.199 14.628 12.581 1.00 71.44 160 PRO A CA 1
ATOM 1224 C C . PRO A 1 160 ? -10.420 13.899 13.687 1.00 71.44 160 PRO A C 1
ATOM 1226 O O . PRO A 1 160 ? -10.478 12.683 13.855 1.00 71.44 160 PRO A O 1
ATOM 1229 N N . ARG A 1 161 ? -9.663 14.675 14.475 1.00 79.81 161 ARG A N 1
ATOM 1230 C CA . ARG A 1 161 ? -8.858 14.202 15.614 1.00 79.81 161 ARG A CA 1
ATOM 1231 C C . ARG A 1 161 ? -9.692 13.396 16.610 1.00 79.81 161 ARG A C 1
ATOM 1233 O O . ARG A 1 161 ? -9.157 12.489 17.241 1.00 79.81 161 ARG A O 1
ATOM 1240 N N . GLN A 1 162 ? -10.979 13.718 16.723 1.00 85.62 162 GLN A N 1
ATOM 1241 C CA . GLN A 1 162 ? -11.918 13.012 17.583 1.00 85.62 162 GLN A CA 1
ATOM 1242 C C . GLN A 1 162 ? -12.080 11.544 17.165 1.00 85.62 162 GLN A C 1
ATOM 1244 O O . GLN A 1 162 ? -11.880 10.668 18.001 1.00 85.62 162 GLN A O 1
ATOM 1249 N N . ASP A 1 163 ? -12.327 11.264 15.885 1.00 86.19 163 ASP A N 1
ATOM 1250 C CA . ASP A 1 163 ? -12.516 9.893 15.393 1.00 86.19 163 ASP A CA 1
ATOM 1251 C C . ASP A 1 163 ? -11.253 9.047 15.605 1.00 86.19 163 ASP A C 1
ATOM 1253 O O . ASP A 1 163 ? -11.327 7.898 16.045 1.00 86.19 163 ASP A O 1
ATOM 1257 N N . VAL A 1 164 ? -10.067 9.636 15.386 1.00 87.25 164 VAL A N 1
ATOM 1258 C CA . VAL A 1 164 ? -8.787 8.972 15.701 1.00 87.25 164 VAL A CA 1
ATOM 1259 C C . VAL A 1 164 ? -8.690 8.678 17.191 1.00 87.25 164 VAL A C 1
ATOM 1261 O O . VAL A 1 164 ? -8.306 7.580 17.588 1.00 87.25 164 VAL A O 1
ATOM 1264 N N . GLN A 1 165 ? -9.012 9.652 18.039 1.00 89.06 165 GLN A N 1
ATOM 1265 C CA . GLN A 1 165 ? -8.933 9.488 19.483 1.00 89.06 165 GLN A CA 1
ATOM 1266 C C . GLN A 1 165 ? -9.872 8.377 19.967 1.00 89.06 165 GLN A C 1
ATOM 1268 O O . GLN A 1 165 ? -9.444 7.523 20.746 1.00 89.06 165 GLN A O 1
ATOM 1273 N N . GLU A 1 166 ? -11.112 8.343 19.484 1.00 90.94 166 GLU A N 1
ATOM 1274 C CA . GLU A 1 166 ? -12.095 7.306 19.804 1.00 90.94 166 GLU A CA 1
ATOM 1275 C C . GLU A 1 166 ? -11.623 5.919 19.344 1.00 90.94 166 GLU A C 1
ATOM 1277 O O . GLU A 1 166 ? -11.638 4.967 20.135 1.00 90.94 166 GLU A O 1
ATOM 1282 N N . ALA A 1 167 ? -11.096 5.821 18.121 1.00 90.56 167 ALA A N 1
ATOM 1283 C CA . ALA A 1 167 ? -10.502 4.604 17.576 1.00 90.56 167 ALA A CA 1
ATOM 1284 C C . ALA A 1 167 ? -9.337 4.085 18.445 1.00 90.56 167 ALA A C 1
ATOM 1286 O O . ALA A 1 167 ? -9.266 2.901 18.797 1.00 90.56 167 ALA A O 1
ATOM 1287 N N . LEU A 1 168 ? -8.423 4.969 18.854 1.00 91.31 168 LEU A N 1
ATOM 1288 C CA . LEU A 1 168 ? -7.276 4.602 19.688 1.00 91.31 168 LEU A CA 1
ATOM 1289 C C . LEU A 1 168 ? -7.690 4.204 21.114 1.00 91.31 168 LEU A C 1
ATOM 1291 O O . LEU A 1 168 ? -7.111 3.271 21.679 1.00 91.31 168 LEU A O 1
ATOM 1295 N N . VAL A 1 169 ? -8.697 4.867 21.694 1.00 91.31 169 VAL A N 1
ATOM 1296 C CA . VAL A 1 169 ? -9.285 4.487 22.990 1.00 91.31 169 VAL A CA 1
ATOM 1297 C C . VAL A 1 169 ? -9.898 3.092 22.906 1.00 91.31 169 VAL A C 1
ATOM 1299 O O . VAL A 1 169 ? -9.623 2.257 23.773 1.00 91.31 169 VAL A O 1
ATOM 1302 N N . HIS A 1 170 ? -10.666 2.814 21.850 1.00 90.44 170 HIS A N 1
ATOM 1303 C CA . HIS A 1 170 ? -11.271 1.505 21.624 1.00 90.44 170 HIS A CA 1
ATOM 1304 C C . HIS A 1 170 ? -10.217 0.392 21.525 1.00 90.44 170 HIS A C 1
ATOM 1306 O O . HIS A 1 170 ? -10.302 -0.624 22.213 1.00 90.44 170 HIS A O 1
ATOM 1312 N N . LEU A 1 171 ? -9.158 0.598 20.740 1.00 88.56 171 LEU A N 1
ATOM 1313 C CA . LEU A 1 171 ? -8.094 -0.399 20.580 1.00 88.56 171 LEU A CA 1
ATOM 1314 C C . LEU A 1 171 ? -7.352 -0.694 21.899 1.00 88.56 171 LEU A C 1
ATOM 1316 O O . LEU A 1 171 ? -6.838 -1.796 22.105 1.00 88.56 171 LEU A O 1
ATOM 1320 N N . ARG A 1 172 ? -7.303 0.267 22.828 1.00 89.19 172 ARG A N 1
ATOM 1321 C CA . ARG A 1 172 ? -6.697 0.072 24.155 1.00 89.19 172 ARG A CA 1
ATOM 1322 C C . ARG A 1 172 ? -7.584 -0.705 25.125 1.00 89.19 172 ARG A C 1
ATOM 1324 O O . ARG A 1 172 ? -7.035 -1.410 25.978 1.00 89.19 172 ARG A O 1
ATOM 1331 N N . SER A 1 173 ? -8.904 -0.566 25.021 1.00 86.75 173 SER A N 1
ATOM 1332 C CA . SER A 1 173 ? -9.871 -1.175 25.943 1.00 86.75 173 SER A CA 1
ATOM 1333 C C . SER A 1 173 ? -10.227 -2.628 25.606 1.00 86.75 173 SER A C 1
ATOM 1335 O O . SER A 1 173 ? -10.807 -3.317 26.439 1.00 86.75 173 SER A O 1
ATOM 1337 N N . THR A 1 174 ? -9.847 -3.116 24.428 1.00 86.56 174 THR A N 1
ATOM 1338 C CA . THR A 1 174 ? -10.093 -4.487 23.940 1.00 86.56 174 THR A CA 1
ATOM 1339 C C . THR A 1 174 ? -8.935 -5.444 24.245 1.00 86.56 174 THR A C 1
ATOM 1341 O O . THR A 1 174 ? -7.889 -5.024 24.724 1.00 86.56 174 THR A O 1
ATOM 1344 N N . ASP A 1 175 ? -9.058 -6.741 23.947 1.00 84.88 175 ASP A N 1
ATOM 1345 C CA . ASP A 1 175 ? -8.030 -7.765 24.239 1.00 84.88 175 ASP A CA 1
ATOM 1346 C C . ASP A 1 175 ? -6.886 -7.846 23.207 1.00 84.88 175 ASP A C 1
ATOM 1348 O O . ASP A 1 175 ? -6.218 -8.872 23.061 1.00 84.88 175 ASP A O 1
ATOM 1352 N N . HIS A 1 176 ? -6.619 -6.766 22.469 1.00 84.62 176 HIS A N 1
ATOM 1353 C CA . HIS A 1 176 ? -5.545 -6.764 21.478 1.00 84.62 176 HIS A CA 1
ATOM 1354 C C . HIS A 1 176 ? -4.145 -6.943 22.098 1.00 84.62 176 HIS A C 1
ATOM 1356 O O . HIS A 1 176 ? -3.897 -6.532 23.239 1.00 84.62 176 HIS A O 1
ATOM 1362 N N . PRO A 1 177 ? -3.182 -7.491 21.326 1.00 85.06 177 PRO A N 1
ATOM 1363 C CA . PRO A 1 177 ? -1.788 -7.608 21.734 1.00 85.06 177 PRO A CA 1
ATOM 1364 C C . PRO A 1 177 ? -1.207 -6.326 22.342 1.00 85.06 177 PRO A C 1
ATOM 1366 O O . PRO A 1 177 ? -1.379 -5.224 21.814 1.00 85.06 177 PRO A O 1
ATOM 1369 N N . GLY A 1 178 ? -0.425 -6.475 23.415 1.00 87.19 178 GLY A N 1
ATOM 1370 C CA . GLY A 1 178 ? 0.109 -5.340 24.175 1.00 87.19 178 GLY A CA 1
ATOM 1371 C C . GLY A 1 178 ? 0.940 -4.347 23.352 1.00 87.19 178 GLY A C 1
ATOM 1372 O O . GLY A 1 178 ? 0.939 -3.159 23.655 1.00 87.19 178 GLY A O 1
ATOM 1373 N N . HIS A 1 179 ? 1.614 -4.786 22.283 1.00 88.81 179 HIS A N 1
ATOM 1374 C CA . HIS A 1 179 ? 2.361 -3.882 21.401 1.00 88.81 179 HIS A CA 1
ATOM 1375 C C . HIS A 1 179 ? 1.448 -2.937 20.599 1.00 88.81 179 HIS A C 1
ATOM 1377 O O . HIS A 1 179 ? 1.808 -1.777 20.412 1.00 88.81 179 HIS A O 1
ATOM 1383 N N . LEU A 1 180 ? 0.255 -3.387 20.183 1.00 87.81 180 LEU A N 1
ATOM 1384 C CA . LEU A 1 180 ? -0.731 -2.538 19.506 1.00 87.81 180 LEU A CA 1
ATOM 1385 C C . LEU A 1 180 ? -1.283 -1.489 20.473 1.00 87.81 180 LEU A C 1
ATOM 1387 O O . LEU A 1 180 ? -1.304 -0.307 20.144 1.00 87.81 180 LEU A O 1
ATOM 1391 N N . LYS A 1 181 ? -1.612 -1.899 21.706 1.00 90.94 181 LYS A N 1
ATOM 1392 C CA . LYS A 1 181 ? -2.049 -0.981 22.771 1.00 90.94 181 LYS A CA 1
ATOM 1393 C C . LYS A 1 181 ? -0.994 0.074 23.100 1.00 90.94 181 LYS A C 1
ATOM 1395 O O . LYS A 1 181 ? -1.329 1.245 23.258 1.00 90.94 181 LYS A O 1
ATOM 1400 N N . LYS A 1 182 ? 0.281 -0.329 23.182 1.00 91.62 182 LYS A N 1
ATOM 1401 C CA . LYS A 1 182 ? 1.413 0.589 23.392 1.00 91.62 182 LYS A CA 1
ATOM 1402 C C . LYS A 1 182 ? 1.522 1.604 22.258 1.00 91.62 182 LYS A C 1
ATOM 1404 O O . LYS A 1 182 ? 1.629 2.793 22.527 1.00 91.62 182 LYS A O 1
ATOM 1409 N N . LYS A 1 183 ? 1.451 1.152 21.002 1.00 91.56 183 LYS A N 1
ATOM 1410 C CA . LYS A 1 183 ? 1.495 2.047 19.842 1.00 91.56 183 LYS A CA 1
ATOM 1411 C C . LYS A 1 183 ? 0.311 3.014 19.832 1.00 91.56 183 LYS A C 1
ATOM 1413 O O . LYS A 1 183 ? 0.522 4.203 19.640 1.00 91.56 183 LYS A O 1
ATOM 1418 N N . ALA A 1 184 ? -0.899 2.543 20.128 1.00 90.62 184 ALA A N 1
ATOM 1419 C CA . ALA A 1 184 ? -2.064 3.414 20.231 1.00 90.62 184 ALA A CA 1
ATOM 1420 C C . ALA A 1 184 ? -1.922 4.466 21.342 1.00 90.62 184 ALA A C 1
ATOM 1422 O O . ALA A 1 184 ? -2.236 5.629 21.119 1.00 90.62 184 ALA A O 1
ATOM 1423 N N . ALA A 1 185 ? -1.380 4.095 22.506 1.00 90.62 185 ALA A N 1
ATOM 1424 C CA . ALA A 1 185 ? -1.106 5.046 23.582 1.00 90.62 185 ALA A CA 1
ATOM 1425 C C . ALA A 1 185 ? -0.098 6.137 23.169 1.00 90.62 185 ALA A C 1
ATOM 1427 O O . ALA A 1 185 ? -0.301 7.300 23.504 1.00 90.62 185 ALA A O 1
ATOM 1428 N N . LEU A 1 186 ? 0.947 5.781 22.411 1.00 91.19 186 LEU A N 1
ATOM 1429 C CA . LEU A 1 186 ? 1.909 6.752 21.872 1.00 91.19 186 LEU A CA 1
ATOM 1430 C C . LEU A 1 186 ? 1.254 7.723 20.878 1.00 91.19 186 LEU A C 1
ATOM 1432 O O . LEU A 1 186 ? 1.523 8.919 20.927 1.00 91.19 186 LEU A O 1
ATOM 1436 N N . LEU A 1 187 ? 0.376 7.224 20.002 1.00 89.69 187 LEU A N 1
ATOM 1437 C CA . LEU A 1 187 ? -0.364 8.068 19.058 1.00 89.69 187 LEU A CA 1
ATOM 1438 C C . LEU A 1 187 ? -1.344 9.006 19.780 1.00 89.69 187 LEU A C 1
ATOM 1440 O O . LEU A 1 187 ? -1.420 10.181 19.440 1.00 89.69 187 LEU A O 1
ATOM 1444 N N . MET A 1 188 ? -2.030 8.529 20.825 1.00 89.25 188 MET A N 1
ATOM 1445 C CA . MET A 1 188 ? -2.908 9.371 21.649 1.00 89.25 188 MET A CA 1
ATOM 1446 C C . MET A 1 188 ? -2.156 10.503 22.355 1.00 89.25 188 MET A C 1
ATOM 1448 O O . MET A 1 188 ? -2.671 11.615 22.431 1.00 89.25 188 MET A O 1
ATOM 1452 N N . ALA A 1 189 ? -0.956 10.227 22.879 1.00 87.31 189 ALA A N 1
ATOM 1453 C CA . ALA A 1 189 ? -0.139 11.248 23.533 1.00 87.31 189 ALA A CA 1
ATOM 1454 C C . ALA A 1 189 ? 0.180 12.399 22.566 1.00 87.31 189 ALA A C 1
ATOM 1456 O O . ALA A 1 189 ? -0.030 13.555 22.909 1.00 87.31 189 ALA A O 1
ATOM 1457 N N . ARG A 1 190 ? 0.548 12.071 21.321 1.00 84.62 190 ARG A N 1
ATOM 1458 C CA . ARG A 1 190 ? 0.823 13.054 20.260 1.00 84.62 190 ARG A CA 1
ATOM 1459 C C . ARG A 1 190 ? -0.399 13.853 19.802 1.00 84.62 190 ARG A C 1
ATOM 1461 O O . ARG A 1 190 ? -0.233 14.954 19.304 1.00 84.62 190 ARG A O 1
ATOM 1468 N N . LEU A 1 191 ? -1.618 13.323 19.939 1.00 80.38 191 LEU A N 1
ATOM 1469 C CA . LEU A 1 191 ? -2.847 14.079 19.640 1.00 80.38 191 LEU A CA 1
ATOM 1470 C C . LEU A 1 191 ? -3.159 15.155 20.684 1.00 80.38 191 LEU A C 1
ATOM 1472 O O . LEU A 1 191 ? -3.922 16.077 20.395 1.00 80.38 191 LEU A O 1
ATOM 1476 N N . SER A 1 192 ? -2.626 14.978 21.895 1.00 70.88 192 SER A N 1
ATOM 1477 C CA . SER A 1 192 ? -2.843 15.865 23.040 1.00 70.88 192 SER A CA 1
ATOM 1478 C C . SER A 1 192 ? -1.785 16.973 23.142 1.00 70.88 192 SER A C 1
ATOM 1480 O O . SER A 1 192 ? -1.924 17.848 23.994 1.00 70.88 192 SER A O 1
ATOM 1482 N N . GLU A 1 193 ? -0.743 16.906 22.306 1.00 64.69 193 GLU A N 1
ATOM 1483 C CA . GLU A 1 193 ? 0.269 17.949 22.078 1.00 64.69 193 GLU A CA 1
ATOM 1484 C C . GLU A 1 193 ? -0.223 18.970 21.035 1.00 64.69 193 GLU A C 1
ATOM 1486 O O . GLU A 1 193 ? 0.060 20.172 21.237 1.00 64.69 193 GLU A O 1
#

pLDDT: mean 89.83, std 9.33, range [40.34, 97.88]

Radius of gyration: 18.53 Å; chains: 1; bounding box: 47×36×50 Å

Foldseek 3Di:
DDPPDQPQCLQDLVSVLVCLVVDQDPVRLVSNLVCLLCCCPRHHNCSSVSNLVSLLVQLLDDDRSVLSSLQSLLVCLQVVNRPDPCLLVSLLVSLVSDPPPSSNLSSLSSNLSDDHDPVSLLVLLVVLLVQLPDPDDDPSSVVSSLSSLVSSLVDPDPHPLVSLLVSLVSSLVDPDDPVSVVSSVVSNVSSVD

Secondary structure (DSSP, 8-state):
----PPPGGGS-HHHHHHHHHT---HHHHHHHHHHGGGHHHHT-TTHHHHHHHHHHHHHHSSSHHHHHHHHHHHHHHHTT----TTHHHHHHHHHHT---HHHHHHHHHHHHHS---HHHHHHHHHHHHHHTT-SS--HHHHHHHHHHHHHHHHSSS---HHHHHHHHHHHHHSS--HHHHHHHHHHHHHH--

Sequence (193 aa):
MSSEETPPALSSPSALSKAISNVPSRATLEVWLQAWPALKVKVQSGHVLVLEDVLFQLASDPGKPGFRAGWVLALLAERGVLESSDAPRRLLALLDDTDDLSRQRELLRALLHLDLPHSVLAELLEWACAVVYLKGLPPAQYHMALRMLDKGMSSSLAFPRQDVQEALVHLRSTDHPGHLKKKAALLMARLSE